Protein AF-A0A960B970-F1 (afdb_monomer)

Mean predicted aligned error: 7.71 Å

Nearest PDB structures (foldseek):
  4ylf-assembly1_B  TM=9.036E-01  e=1.428E-06  Thermotoga maritima MSB8
  7mfm-assembly1_I  TM=8.672E-01  e=6.710E-06  Bacillus subtilis
  8f6n-assembly2_D  TM=8.968E-01  e=1.038E-03  Sus scrofa

Radius of gyration: 20.78 Å; Cα contacts (8 Å, |Δi|>4): 300; chains: 1; bounding box: 68×38×50 Å

Secondary structure (DSSP, 8-state):
--HHHHHHHHHHHHHHHHH--SSSSSS-SHHHHHHHHH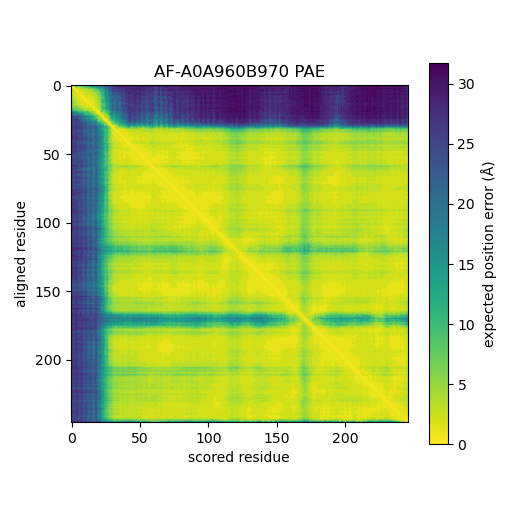HTTSSS--HHHHHHHHHHHTT-SHHHHHHHHHHHHS-HHHHHHHHHHHHHHHTTT-GGGTTTTTTTTTS---PPPB--HHHHSS--S-SB-TTGGGGGGT--HHHHHHHHHHHHTT----TT-HHHH-BPPTT-SSPBSS-TT---HHHHHHHHHTT-HHHHHHHHHHH-S-HHHHHHHS-GGGTTTTT-SSSS---HHHHHHHGGG-

Solvent-accessible surface area (backbone atoms only — not comparable to full-atom values): 13707 Å² total; per-residue (Å²): 134,54,75,66,59,54,54,54,51,50,55,54,49,53,58,56,55,70,73,67,71,81,87,73,64,86,60,68,46,76,67,25,56,49,49,55,53,51,51,68,68,46,99,60,60,52,62,71,58,48,52,51,55,50,52,45,55,59,63,81,43,73,67,19,35,52,49,33,36,54,57,56,72,42,57,68,72,53,43,47,40,51,44,37,32,41,23,77,64,38,21,91,84,38,64,75,29,54,67,39,44,52,61,49,51,38,57,33,75,78,73,59,35,62,63,54,73,90,67,56,75,83,57,89,70,74,53,66,42,33,53,69,36,44,43,81,77,71,46,51,74,57,56,39,50,50,51,54,32,56,53,29,63,46,62,81,72,60,90,78,38,29,31,25,64,15,47,78,47,94,96,50,94,62,48,51,50,6,33,96,66,52,46,62,52,67,57,38,34,50,27,38,23,43,58,36,52,69,61,26,35,57,52,46,49,74,53,36,90,52,38,59,54,49,25,71,67,54,67,39,71,69,16,26,38,50,41,36,89,37,82,40,47,64,65,58,39,48,50,42,31,42,47,86,75,108

Foldseek 3Di:
DDPVVVVVVVVVVVVVCVVDPPDPPPQDDVVNVVVVVVLLVDPAHDLVRLVVLVVQCLPPDPSVLVSLQVLLPDDVVSVLRSLVSCCVRVCVVVVLSPCQSPPPPQAHARWFDADDPVVPPVDDDDRGPFLCVVVVVVDDPSSSLVSLLNLLSRDPLDPVLCQQQADDDPPDPGHFAHDPLRQVQSVLSVCSSSPNLVVSLVSLCVSPVCLLVCLPPPPSCRHSQVRAPGPRGRSSSSSSNVSVVD

Structure (mmCIF, N/CA/C/O backbone):
data_AF-A0A960B970-F1
#
_entry.id   AF-A0A960B970-F1
#
loop_
_atom_site.group_PDB
_atom_site.id
_atom_site.type_symbol
_atom_site.label_atom_id
_atom_site.label_alt_id
_atom_site.label_comp_id
_atom_site.label_asym_id
_atom_site.label_entity_id
_atom_site.label_seq_id
_atom_site.pdbx_PDB_ins_code
_atom_site.Cartn_x
_atom_site.Cartn_y
_atom_site.Cartn_z
_atom_site.occupancy
_atom_site.B_iso_or_equiv
_atom_site.auth_seq_id
_atom_site.auth_comp_id
_atom_site.auth_asym_id
_atom_site.auth_atom_id
_atom_site.pdbx_PDB_model_num
ATOM 1 N N . MET A 1 1 ? -36.652 -11.397 -15.155 1.00 50.00 1 MET A N 1
ATOM 2 C CA . MET A 1 1 ? -37.370 -11.902 -13.968 1.00 50.00 1 MET A CA 1
ATOM 3 C C . MET A 1 1 ? -38.698 -11.193 -13.874 1.00 50.00 1 MET A C 1
ATOM 5 O O . MET A 1 1 ? -38.736 -9.975 -14.011 1.00 50.00 1 MET A O 1
ATOM 9 N N . THR A 1 2 ? -39.774 -11.946 -13.701 1.00 55.84 2 THR A N 1
ATOM 10 C CA . THR A 1 2 ? -41.107 -11.374 -13.480 1.00 55.84 2 THR A CA 1
ATOM 11 C C . THR A 1 2 ? -41.230 -10.881 -12.035 1.00 55.84 2 THR A C 1
ATOM 13 O O . THR A 1 2 ? -40.584 -11.414 -11.132 1.00 55.84 2 THR A O 1
ATOM 16 N N . THR A 1 3 ? -42.068 -9.871 -11.785 1.00 49.19 3 THR A N 1
ATOM 17 C CA . THR A 1 3 ? -42.321 -9.296 -10.445 1.00 49.19 3 THR A CA 1
ATOM 18 C C . THR A 1 3 ? -42.689 -10.363 -9.403 1.00 49.19 3 THR A C 1
ATOM 20 O O . THR A 1 3 ? -42.417 -10.217 -8.216 1.00 49.19 3 THR A O 1
ATOM 23 N 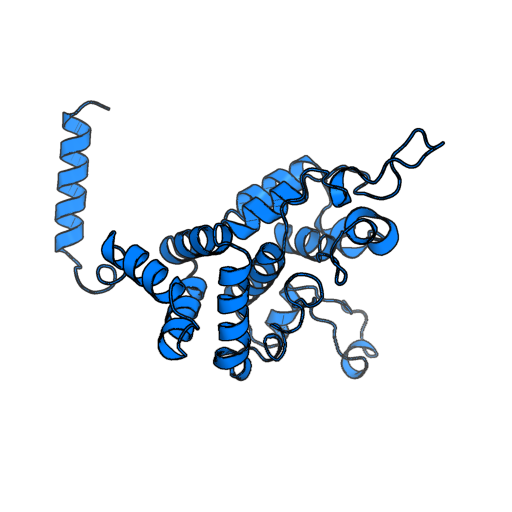N . GLN A 1 4 ? -43.253 -11.482 -9.854 1.00 55.91 4 GLN A N 1
ATOM 24 C CA . GLN A 1 4 ? -43.653 -12.602 -9.012 1.00 55.91 4 GLN A CA 1
ATOM 25 C C . GLN A 1 4 ? -42.475 -13.481 -8.559 1.00 55.91 4 GLN A C 1
ATOM 27 O O . GLN A 1 4 ? -42.467 -13.959 -7.428 1.00 55.91 4 GLN A O 1
ATOM 32 N N . GLU A 1 5 ? -41.443 -13.640 -9.391 1.00 48.22 5 GLU A N 1
ATOM 33 C CA . GLU A 1 5 ? -40.202 -14.341 -9.023 1.00 48.22 5 GLU A CA 1
ATOM 34 C C . GLU A 1 5 ? -39.381 -13.528 -8.012 1.00 48.22 5 GLU A C 1
ATOM 36 O O . GLU A 1 5 ? -38.828 -14.093 -7.070 1.00 48.22 5 GLU A O 1
ATOM 41 N N . PHE A 1 6 ? -39.376 -12.199 -8.154 1.00 43.28 6 PHE A N 1
ATOM 42 C CA . PHE A 1 6 ? -38.736 -11.276 -7.212 1.00 43.28 6 PHE A CA 1
ATOM 43 C C . PHE A 1 6 ? -39.408 -11.304 -5.829 1.00 43.28 6 PHE A C 1
ATOM 45 O O . PHE A 1 6 ? -38.734 -11.444 -4.809 1.00 43.28 6 PHE A O 1
ATOM 52 N N . ASN A 1 7 ? -40.743 -11.278 -5.790 1.00 53.94 7 ASN A N 1
ATOM 53 C CA . ASN A 1 7 ? -41.502 -11.339 -4.536 1.00 53.94 7 ASN A CA 1
ATOM 54 C C . ASN A 1 7 ? -41.328 -12.684 -3.806 1.00 53.94 7 ASN A C 1
ATOM 56 O O . ASN A 1 7 ? -41.259 -12.722 -2.577 1.00 53.94 7 ASN A O 1
ATOM 60 N N . ASN A 1 8 ? -41.188 -13.787 -4.548 1.00 56.47 8 ASN A N 1
ATOM 61 C CA . ASN A 1 8 ? -40.917 -15.102 -3.965 1.00 56.47 8 ASN A CA 1
ATOM 62 C C . ASN A 1 8 ? -39.496 -15.204 -3.382 1.00 56.47 8 ASN A C 1
ATOM 64 O O . ASN A 1 8 ? -39.306 -15.828 -2.335 1.00 56.47 8 ASN A O 1
ATOM 68 N N . GLN A 1 9 ? -38.503 -14.571 -4.017 1.00 43.91 9 GLN A N 1
ATOM 69 C CA . GLN A 1 9 ? -37.137 -14.500 -3.488 1.00 43.91 9 GLN A CA 1
ATOM 70 C C . GLN A 1 9 ? -37.045 -13.622 -2.232 1.00 43.91 9 GLN A C 1
ATOM 72 O O . GLN A 1 9 ? -36.381 -14.014 -1.272 1.00 43.91 9 GLN A O 1
ATOM 77 N N . LEU A 1 10 ? -37.772 -12.500 -2.192 1.00 47.25 10 LEU A N 1
ATOM 78 C CA . LEU A 1 10 ? -37.904 -11.643 -1.007 1.00 47.25 10 LEU A CA 1
ATOM 79 C C . LEU A 1 10 ? -38.511 -12.392 0.186 1.00 47.25 10 LEU A C 1
ATOM 81 O O . LEU A 1 10 ? -37.942 -12.366 1.275 1.00 47.25 10 LEU A O 1
ATOM 85 N N . GLY A 1 11 ? -39.590 -13.151 -0.028 1.00 54.62 11 GLY A N 1
ATOM 86 C CA . GLY A 1 11 ? -40.213 -13.945 1.037 1.00 54.62 11 GLY A CA 1
ATOM 87 C C . GLY A 1 11 ? -39.326 -15.081 1.572 1.00 54.62 11 GLY A C 1
ATOM 88 O O . GLY A 1 11 ? -39.411 -15.441 2.748 1.00 54.62 11 GLY A O 1
ATOM 89 N N . LEU A 1 12 ? -38.445 -15.647 0.739 1.00 49.22 12 LEU A N 1
ATOM 90 C CA . LEU A 1 12 ? -37.442 -16.637 1.162 1.00 49.22 12 LEU A CA 1
ATOM 91 C C . LEU A 1 12 ? -36.308 -16.002 1.981 1.00 49.22 12 LEU A C 1
ATOM 93 O O . LEU A 1 12 ? -35.845 -16.605 2.952 1.00 49.22 12 LEU A O 1
ATOM 97 N N . LEU A 1 13 ? -35.889 -14.789 1.615 1.00 43.78 13 LEU A N 1
ATOM 98 C CA . LEU A 1 13 ? -34.906 -13.989 2.348 1.00 43.78 13 LEU A CA 1
ATOM 99 C C . LEU A 1 13 ? -35.436 -13.561 3.721 1.00 43.78 13 LEU A C 1
ATOM 101 O O . LEU A 1 13 ? -34.741 -13.740 4.719 1.00 43.78 13 LEU A O 1
ATOM 105 N N . GLU A 1 14 ? -36.684 -13.095 3.801 1.00 46.84 14 GLU A N 1
ATOM 106 C CA . GLU A 1 14 ? -37.338 -12.736 5.067 1.00 46.84 14 GLU A CA 1
ATOM 107 C C . GLU A 1 14 ? -37.408 -13.919 6.038 1.00 46.84 14 GLU A C 1
ATOM 109 O O . GLU A 1 14 ? -37.058 -13.784 7.210 1.00 46.84 14 GLU A O 1
ATOM 114 N N . ARG A 1 15 ? -37.782 -15.111 5.557 1.00 55.16 15 ARG A N 1
ATOM 115 C CA . ARG A 1 15 ? -37.861 -16.315 6.404 1.00 55.16 15 ARG A CA 1
ATOM 116 C C . ARG A 1 15 ? -36.494 -16.776 6.914 1.00 55.16 15 ARG A C 1
ATOM 118 O O . ARG A 1 15 ? -36.414 -17.290 8.025 1.00 55.16 15 ARG A O 1
ATOM 125 N N . ARG A 1 16 ? -35.421 -16.569 6.141 1.00 47.91 16 ARG A N 1
ATOM 126 C CA . ARG A 1 16 ? -34.039 -16.853 6.575 1.00 47.91 16 ARG A CA 1
ATOM 127 C C . ARG A 1 16 ? -33.517 -15.806 7.565 1.00 47.91 16 ARG A C 1
ATOM 129 O O . ARG A 1 16 ? -32.829 -16.170 8.510 1.00 47.91 16 ARG A O 1
ATOM 136 N N . LEU A 1 17 ? -33.916 -14.542 7.413 1.00 41.56 17 LEU A N 1
ATOM 137 C CA . LEU A 1 17 ? -33.580 -13.436 8.323 1.00 41.56 17 LEU A CA 1
ATOM 138 C C . LEU A 1 17 ? -34.244 -13.540 9.707 1.00 41.56 17 LEU A C 1
ATOM 140 O O . LEU A 1 17 ? -33.767 -12.928 10.661 1.00 41.56 17 LEU A O 1
ATOM 144 N N 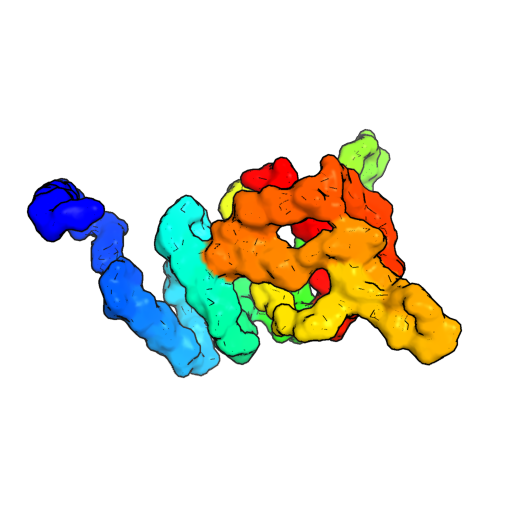. VAL A 1 18 ? -35.347 -14.283 9.823 1.00 51.47 18 VAL A N 1
ATOM 145 C CA . VAL A 1 18 ? -36.031 -14.552 11.102 1.00 51.47 18 VAL A CA 1
ATOM 146 C C . VAL A 1 18 ? -35.370 -15.706 11.875 1.00 51.47 18 VAL A C 1
ATOM 148 O O . VAL A 1 18 ? -35.495 -15.769 13.096 1.00 51.47 18 VAL A O 1
ATOM 151 N N . ALA A 1 19 ? -34.637 -16.594 11.195 1.00 50.38 19 ALA A N 1
ATOM 152 C CA . ALA A 1 19 ? -34.079 -17.807 11.793 1.00 50.38 19 ALA A CA 1
ATOM 153 C C . ALA A 1 19 ? -32.768 -17.591 12.579 1.00 50.38 19 ALA A C 1
ATOM 155 O O . ALA A 1 19 ? -32.510 -18.350 13.510 1.00 50.38 19 ALA A O 1
ATOM 156 N N . ASP A 1 20 ? -31.974 -16.559 12.270 1.00 49.47 20 ASP A N 1
ATOM 157 C CA . ASP A 1 20 ? -30.781 -16.199 13.058 1.00 49.47 20 ASP A CA 1
ATOM 158 C C . ASP A 1 20 ? -30.566 -14.669 13.145 1.00 49.47 20 ASP A C 1
ATOM 160 O O . ASP A 1 20 ? -29.889 -14.069 12.307 1.00 49.47 20 ASP A O 1
ATOM 164 N N . PRO A 1 21 ? -31.176 -13.994 14.139 1.00 44.50 21 PRO A N 1
ATOM 165 C CA . PRO A 1 21 ? -31.234 -12.530 14.178 1.00 44.50 21 PRO A CA 1
ATOM 166 C C . PRO A 1 21 ? -30.074 -11.812 14.891 1.00 44.50 21 PRO A C 1
ATOM 168 O O . PRO A 1 21 ? -30.161 -10.594 15.036 1.00 44.50 21 PRO A O 1
ATOM 171 N N . ARG A 1 22 ? -29.038 -12.496 15.409 1.00 44.16 22 ARG A N 1
ATOM 172 C CA . ARG A 1 22 ? -28.205 -11.917 16.496 1.00 44.16 22 ARG A CA 1
ATOM 173 C C . ARG A 1 22 ? -26.723 -11.645 16.218 1.00 44.16 22 ARG A C 1
ATOM 175 O O . ARG A 1 22 ? -26.112 -10.973 17.039 1.00 44.16 22 ARG A O 1
ATOM 182 N N . ALA A 1 23 ? -26.143 -12.071 15.097 1.00 44.12 23 ALA A N 1
ATOM 183 C CA . ALA A 1 23 ? -24.702 -11.867 14.862 1.00 44.12 23 ALA A CA 1
ATOM 184 C C . ALA A 1 23 ? -24.345 -10.819 13.788 1.00 44.12 23 ALA A C 1
ATOM 186 O O . ALA A 1 23 ? -23.188 -10.418 13.706 1.00 44.12 23 ALA A O 1
ATOM 187 N N . PHE A 1 24 ? -25.305 -10.352 12.977 1.00 44.66 24 PHE A N 1
ATOM 188 C CA . PHE A 1 24 ? -24.983 -9.618 11.738 1.00 44.66 24 PHE A CA 1
ATOM 189 C C . PHE A 1 24 ? -25.718 -8.283 11.520 1.00 44.66 24 PHE A C 1
ATOM 191 O O . PHE A 1 24 ? -25.451 -7.594 10.541 1.00 44.66 24 PHE A O 1
ATOM 198 N N . ARG A 1 25 ? -26.647 -7.886 12.402 1.00 41.88 25 ARG A N 1
ATOM 199 C CA . ARG A 1 25 ? -27.597 -6.789 12.113 1.00 41.88 25 ARG A CA 1
ATOM 200 C C . ARG A 1 25 ? -27.304 -5.424 12.740 1.00 41.88 25 ARG A C 1
ATOM 202 O O . ARG A 1 25 ? -27.954 -4.468 12.344 1.00 41.88 25 ARG A O 1
ATOM 209 N N . GLU A 1 26 ? -26.342 -5.289 13.650 1.00 43.69 26 GLU A N 1
ATOM 210 C CA . GLU A 1 26 ? -26.123 -4.004 14.350 1.00 43.69 26 GLU A CA 1
ATOM 211 C C . GLU A 1 26 ? -25.103 -3.066 13.673 1.00 43.69 26 GLU A C 1
ATOM 213 O O . GLU A 1 26 ? -25.010 -1.903 14.049 1.00 43.69 26 GLU A O 1
ATOM 218 N N . LEU A 1 27 ? -24.375 -3.524 12.646 1.00 42.97 27 LEU A N 1
ATOM 219 C CA . LEU A 1 27 ? -23.358 -2.726 11.933 1.00 42.97 27 LEU A CA 1
ATOM 220 C C . LEU A 1 27 ? -23.695 -2.421 10.461 1.00 42.97 27 LEU A C 1
ATOM 222 O O . LEU A 1 27 ? -22.970 -1.654 9.834 1.00 42.97 27 LEU A O 1
ATOM 226 N N . PHE A 1 28 ? -24.765 -2.998 9.899 1.00 52.34 28 PHE A N 1
ATOM 227 C CA . PHE A 1 28 ? -24.972 -3.033 8.438 1.00 52.34 28 PHE A CA 1
ATOM 228 C C . PHE A 1 28 ? -26.394 -2.686 7.962 1.00 52.34 28 PHE A C 1
ATOM 230 O O . PHE A 1 28 ? -26.802 -3.083 6.871 1.00 52.34 28 PHE A O 1
ATOM 237 N N . THR A 1 29 ? -27.152 -1.905 8.734 1.00 54.69 29 THR A N 1
ATOM 238 C CA . THR A 1 29 ? -28.196 -1.038 8.152 1.00 54.69 29 THR A CA 1
ATOM 239 C C . THR A 1 29 ? -27.537 0.211 7.543 1.00 54.69 29 THR A C 1
ATOM 241 O O . THR A 1 29 ? -26.346 0.445 7.762 1.00 54.69 29 THR A O 1
ATOM 244 N N . ALA A 1 30 ? -28.277 1.032 6.782 1.00 58.69 30 ALA A N 1
ATOM 245 C CA . ALA A 1 30 ? -27.802 2.366 6.379 1.00 58.69 30 ALA A CA 1
ATOM 246 C C . ALA A 1 30 ? -27.218 3.134 7.586 1.00 58.69 30 ALA A C 1
ATOM 248 O O . ALA A 1 30 ? -26.160 3.750 7.473 1.00 58.69 30 ALA A O 1
ATOM 249 N N . ASP A 1 31 ? -27.822 2.942 8.762 1.00 61.78 31 ASP A N 1
ATOM 250 C CA . ASP A 1 31 ? -27.388 3.497 10.047 1.00 61.78 31 ASP A CA 1
ATOM 251 C C . ASP A 1 31 ? -25.960 3.077 10.449 1.00 61.78 31 ASP A C 1
ATOM 253 O O . ASP A 1 31 ? -25.239 3.850 11.074 1.00 61.78 31 ASP A O 1
ATOM 257 N N . GLY A 1 32 ? -25.513 1.872 10.080 1.00 70.69 32 GLY A N 1
ATOM 258 C CA . GLY A 1 32 ? -24.182 1.362 10.416 1.00 70.69 32 GLY A CA 1
ATOM 259 C C . GLY A 1 32 ? -23.058 2.000 9.595 1.00 70.69 32 GLY A C 1
ATOM 260 O O . GLY A 1 32 ? -22.050 2.445 10.147 1.00 70.69 32 GLY A O 1
ATOM 261 N N . MET A 1 33 ? -23.253 2.144 8.281 1.00 77.50 33 MET A N 1
ATOM 262 C CA . MET A 1 33 ? -22.321 2.908 7.439 1.00 77.50 33 MET A CA 1
ATOM 263 C C . MET A 1 33 ? -22.384 4.409 7.737 1.00 77.50 33 MET A C 1
ATOM 265 O O . MET A 1 33 ? -21.356 5.086 7.684 1.00 77.50 33 MET A O 1
ATOM 269 N N . GLU A 1 34 ? -23.554 4.935 8.110 1.00 76.50 34 GLU A N 1
ATOM 270 C CA . GLU A 1 34 ? -23.681 6.301 8.622 1.00 76.50 34 GLU A CA 1
ATOM 271 C C . GLU A 1 34 ? -22.928 6.500 9.942 1.00 76.50 34 GLU A C 1
ATOM 273 O O . GLU A 1 34 ? -22.299 7.546 10.120 1.00 76.50 34 GLU A O 1
ATOM 278 N N . ALA A 1 35 ? -22.923 5.507 10.837 1.00 80.56 35 ALA A N 1
ATOM 279 C CA . ALA A 1 35 ? -22.141 5.539 12.070 1.00 80.56 35 ALA A CA 1
ATOM 280 C C . ALA A 1 35 ? -20.633 5.553 11.781 1.00 80.56 35 ALA A C 1
ATOM 282 O O . ALA A 1 35 ? -19.913 6.395 12.319 1.00 80.56 35 ALA A O 1
ATOM 283 N N . VAL A 1 36 ? -20.151 4.710 10.859 1.00 86.94 36 VAL A N 1
ATOM 284 C CA . VAL A 1 36 ? -18.752 4.757 10.394 1.00 86.94 36 VAL A CA 1
ATOM 285 C C . VAL A 1 36 ? -18.432 6.135 9.807 1.00 86.94 36 VAL A C 1
ATOM 287 O O . VAL A 1 36 ? -17.452 6.769 10.197 1.00 86.94 36 VAL A O 1
ATOM 290 N N . ALA A 1 37 ? -19.278 6.660 8.919 1.00 86.38 37 ALA A N 1
ATOM 291 C CA . ALA A 1 37 ? -19.088 7.990 8.346 1.00 86.38 37 ALA A CA 1
ATOM 292 C C . ALA A 1 37 ? -19.108 9.101 9.413 1.00 86.38 37 ALA A C 1
ATOM 294 O O . ALA A 1 37 ? -18.371 10.083 9.296 1.00 86.38 37 ALA A O 1
ATOM 295 N N . TRP A 1 38 ? -19.918 8.954 10.465 1.00 85.31 38 TRP A N 1
ATOM 296 C CA . TRP A 1 38 ? -19.964 9.871 11.600 1.00 85.31 38 TRP A CA 1
ATOM 297 C C . TRP A 1 38 ? -18.650 9.893 12.380 1.00 85.31 38 TRP A C 1
ATOM 299 O O . TRP A 1 38 ? -18.160 10.983 12.683 1.00 85.31 38 TRP A O 1
ATOM 309 N N . GLU A 1 39 ? -18.044 8.735 12.636 1.00 91.56 39 GLU A N 1
ATOM 310 C CA . GLU A 1 39 ? -16.729 8.640 13.286 1.00 91.56 39 GLU A CA 1
ATOM 311 C C . GLU A 1 39 ? -15.670 9.355 12.446 1.00 91.56 39 GLU A C 1
ATOM 313 O O . GLU A 1 39 ? -14.875 10.151 12.944 1.00 91.56 39 GLU A O 1
ATOM 318 N N . PHE A 1 40 ? -15.745 9.206 11.122 1.00 91.62 40 PHE A N 1
ATOM 319 C CA . PHE A 1 40 ? -14.857 9.921 10.214 1.00 91.62 40 PHE A CA 1
ATOM 320 C C . PHE A 1 40 ? -15.110 11.436 10.135 1.00 91.62 40 PHE A C 1
ATOM 322 O O . PHE A 1 40 ? -14.281 12.154 9.572 1.00 91.62 40 PHE A O 1
ATOM 329 N N . ARG A 1 41 ? -16.191 11.977 10.713 1.00 90.31 41 ARG A N 1
ATOM 330 C CA . ARG A 1 41 ? -16.383 13.433 10.871 1.00 90.31 41 ARG A CA 1
ATOM 331 C C . ARG A 1 41 ? -15.681 13.998 12.105 1.00 90.31 41 ARG A C 1
ATOM 333 O O . ARG A 1 41 ? -15.462 15.208 12.140 1.00 90.31 41 ARG A O 1
ATOM 340 N N . GLN A 1 42 ? -15.276 13.152 13.050 1.00 91.56 42 GLN A N 1
ATOM 341 C CA . GLN A 1 42 ? -14.574 13.578 14.258 1.00 91.56 42 GLN A CA 1
ATOM 342 C C . GLN A 1 42 ? -13.162 14.119 13.949 1.00 91.56 42 GLN A C 1
ATOM 344 O O . GLN A 1 42 ? -12.636 13.902 12.847 1.00 91.56 42 GLN A O 1
ATOM 349 N N . PRO A 1 43 ? -12.530 14.839 14.900 1.00 93.75 43 PRO A N 1
ATOM 350 C CA . PRO A 1 43 ? -11.146 15.299 14.753 1.00 93.75 43 PRO A CA 1
ATOM 351 C C . PRO A 1 43 ? -10.120 14.156 14.711 1.00 93.75 43 PRO A C 1
ATOM 353 O O . PRO A 1 43 ? -9.068 14.302 14.088 1.00 93.75 43 PRO A O 1
ATOM 356 N N . ALA A 1 44 ? -10.422 13.041 15.382 1.00 96.06 44 ALA A N 1
ATOM 357 C CA . ALA A 1 44 ? -9.609 11.831 15.445 1.00 96.06 44 ALA A CA 1
ATOM 358 C C . ALA A 1 44 ? -10.506 10.607 15.691 1.00 96.06 44 ALA A C 1
ATOM 360 O O . ALA A 1 44 ? -11.603 10.746 16.233 1.00 96.06 44 ALA A O 1
ATOM 361 N N . LEU A 1 45 ? -10.030 9.417 15.317 1.00 95.06 45 LEU A N 1
ATOM 362 C CA . LEU A 1 45 ? -10.717 8.157 15.606 1.00 95.06 45 LEU A CA 1
ATOM 363 C C . LEU A 1 45 ? -10.304 7.646 16.987 1.00 95.06 45 LEU A C 1
ATOM 365 O O . LEU A 1 45 ? -9.120 7.581 17.295 1.00 95.06 45 LEU A O 1
ATOM 369 N N . GLY A 1 46 ? -11.271 7.251 17.812 1.00 95.25 46 GLY A N 1
ATOM 370 C CA . GLY A 1 46 ? -10.977 6.694 19.132 1.00 95.25 46 GLY A CA 1
ATOM 371 C C . GLY A 1 46 ? -10.407 5.270 19.074 1.00 95.25 46 GLY A C 1
ATOM 372 O O . GLY A 1 46 ? -10.693 4.499 18.154 1.00 95.25 46 GLY A O 1
ATOM 373 N N . ALA A 1 47 ? -9.673 4.869 20.116 1.00 97.12 47 ALA A N 1
ATOM 374 C CA . ALA A 1 47 ? -9.059 3.539 20.210 1.00 97.12 47 ALA A CA 1
ATOM 375 C C . ALA A 1 47 ? -10.060 2.378 20.090 1.00 97.12 47 ALA A C 1
ATOM 377 O O . ALA A 1 47 ? -9.776 1.382 19.424 1.00 97.12 47 ALA A O 1
ATOM 378 N N . LYS A 1 48 ? -11.243 2.495 20.715 1.00 95.06 48 LYS A N 1
ATOM 379 C CA . LYS A 1 48 ? -12.289 1.460 20.644 1.00 95.06 48 LYS A CA 1
ATOM 380 C C . LYS A 1 48 ? -12.782 1.273 19.209 1.00 95.06 48 LYS A C 1
ATOM 382 O O . LYS A 1 48 ? -12.759 0.152 18.711 1.00 95.06 48 LYS A O 1
ATOM 387 N N . PHE A 1 49 ? -13.172 2.368 18.556 1.00 95.56 49 PHE A N 1
ATOM 388 C CA . PHE A 1 49 ? -13.650 2.341 17.176 1.00 95.56 49 PHE A CA 1
ATOM 389 C C . PHE A 1 49 ? -12.573 1.817 16.225 1.00 95.56 49 PHE A C 1
ATOM 391 O O . PHE A 1 49 ? -12.845 0.942 15.417 1.00 95.56 49 PHE A O 1
ATOM 398 N N . THR A 1 50 ? -11.330 2.276 16.379 1.00 97.88 50 THR A N 1
ATOM 399 C CA . THR A 1 50 ? -10.207 1.850 15.532 1.00 97.88 50 THR A CA 1
ATOM 400 C C . THR A 1 50 ? -9.991 0.339 15.578 1.00 97.88 50 THR A C 1
ATOM 402 O O . THR A 1 50 ? -9.845 -0.295 14.535 1.00 97.88 50 THR A O 1
ATOM 405 N N . ARG A 1 51 ? -10.027 -0.262 16.775 1.00 97.75 51 ARG A N 1
ATOM 406 C CA . ARG A 1 51 ? -9.904 -1.720 16.926 1.00 97.75 51 ARG A CA 1
ATOM 407 C C . ARG A 1 51 ? -11.079 -2.464 16.304 1.00 97.75 51 ARG A C 1
ATOM 409 O O . ARG A 1 51 ? -10.851 -3.464 15.639 1.00 97.75 51 ARG A O 1
ATOM 416 N N . GLN A 1 52 ? -12.304 -1.971 16.487 1.00 95.62 52 GLN A N 1
ATOM 417 C CA . GLN A 1 52 ? -13.498 -2.576 15.889 1.00 95.62 52 GLN A CA 1
ATOM 418 C C . GLN A 1 52 ? -13.463 -2.495 14.360 1.00 95.62 52 GLN A C 1
ATOM 420 O O . GLN A 1 52 ? -13.703 -3.492 13.689 1.00 95.62 52 GLN A O 1
ATOM 425 N N . LEU A 1 53 ? -13.104 -1.335 13.806 1.00 95.19 53 LEU A N 1
ATOM 426 C CA . LEU A 1 53 ? -12.952 -1.134 12.368 1.00 95.19 53 LEU A CA 1
ATOM 427 C C . LEU A 1 53 ? -11.909 -2.099 11.787 1.00 95.19 53 LEU A C 1
ATOM 429 O O . LEU A 1 53 ? -12.168 -2.755 10.781 1.00 95.19 53 LEU A O 1
ATOM 433 N N . TRP A 1 54 ? -10.755 -2.228 12.447 1.00 98.00 54 TRP A N 1
ATOM 434 C CA . TRP A 1 54 ? -9.699 -3.151 12.029 1.00 98.00 54 TRP A CA 1
ATOM 435 C C . TRP A 1 54 ? -10.099 -4.625 12.154 1.00 98.00 54 TRP A C 1
ATOM 437 O O . TRP A 1 54 ? -9.756 -5.441 11.299 1.00 98.00 54 TRP A O 1
ATOM 447 N N . GLU A 1 55 ? -10.851 -4.976 13.198 1.00 96.50 55 GLU A N 1
ATOM 448 C CA . GLU A 1 55 ? -11.394 -6.321 13.373 1.00 96.50 55 GLU A CA 1
ATOM 449 C C . GLU A 1 55 ? -12.337 -6.685 12.225 1.00 96.50 55 GLU A C 1
ATOM 451 O O . GLU A 1 55 ? -12.213 -7.779 11.684 1.00 96.50 55 GLU A O 1
ATOM 456 N N . VAL A 1 56 ? -13.221 -5.773 11.801 1.00 95.12 56 VAL A N 1
ATOM 457 C CA . VAL A 1 56 ? -14.089 -6.017 10.638 1.00 95.12 56 VAL A CA 1
ATOM 458 C C . VAL A 1 56 ? -13.262 -6.165 9.360 1.00 95.12 56 VAL A C 1
ATOM 460 O O . VAL A 1 56 ? -13.474 -7.121 8.623 1.00 95.12 56 VAL A O 1
ATOM 463 N N . LEU A 1 57 ? -12.268 -5.299 9.126 1.00 96.75 57 LEU A N 1
ATOM 464 C CA . LEU A 1 57 ? -11.359 -5.423 7.973 1.00 96.75 57 LEU A CA 1
ATOM 465 C C . LEU A 1 57 ? -10.609 -6.769 7.942 1.00 96.75 57 LEU A C 1
ATOM 467 O O . LEU A 1 57 ? -10.232 -7.260 6.877 1.00 96.75 57 LEU A O 1
ATOM 471 N N . SER A 1 58 ? -10.403 -7.388 9.103 1.00 96.75 58 SER A N 1
ATOM 472 C CA . SER A 1 58 ? -9.697 -8.662 9.254 1.00 96.75 58 SER A CA 1
ATOM 473 C C . SER A 1 58 ? -10.582 -9.902 9.039 1.00 96.75 58 SER A C 1
ATOM 475 O O . SER A 1 58 ? -10.068 -11.013 9.125 1.00 96.75 58 SER A O 1
ATOM 477 N N . ARG A 1 59 ? -11.890 -9.755 8.771 1.00 93.50 59 ARG A N 1
ATOM 478 C CA . ARG A 1 59 ? -12.831 -10.890 8.630 1.00 93.50 59 ARG A CA 1
ATOM 479 C C . ARG A 1 59 ? -12.939 -11.483 7.222 1.00 93.50 59 ARG A C 1
ATOM 481 O O . ARG A 1 59 ? -13.526 -12.548 7.091 1.00 93.50 59 ARG A O 1
ATOM 488 N N . ASP A 1 60 ? -12.374 -10.824 6.208 1.00 91.38 60 ASP A N 1
ATOM 489 C CA . ASP A 1 60 ? -12.443 -11.238 4.790 1.00 91.38 60 ASP A CA 1
ATOM 490 C C . ASP A 1 60 ? -13.861 -11.607 4.309 1.00 91.38 60 ASP A C 1
ATOM 492 O O . ASP A 1 60 ? -14.107 -12.619 3.654 1.00 91.38 60 ASP A O 1
ATOM 496 N N . ASP A 1 61 ? -14.829 -10.773 4.670 1.00 91.19 61 ASP A N 1
ATOM 497 C CA . ASP A 1 61 ? -16.227 -10.915 4.287 1.00 91.19 61 ASP A CA 1
ATOM 498 C C . ASP A 1 61 ? -16.712 -9.688 3.495 1.00 91.19 61 ASP A C 1
ATOM 500 O O . ASP A 1 61 ? -15.973 -8.734 3.221 1.00 91.19 61 ASP A O 1
ATOM 504 N N . ASP A 1 62 ? -17.983 -9.703 3.097 1.00 88.94 62 ASP A N 1
ATOM 505 C CA . ASP A 1 62 ? -18.584 -8.602 2.338 1.00 88.94 62 ASP A CA 1
ATOM 506 C C . ASP A 1 62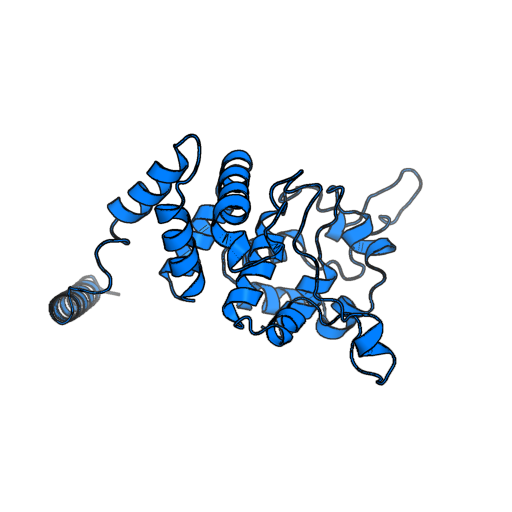 ? -18.543 -7.271 3.107 1.00 88.94 62 ASP A C 1
ATOM 508 O O . ASP A 1 62 ? -18.384 -6.205 2.508 1.00 88.94 62 ASP A O 1
ATOM 512 N N . ALA A 1 63 ? -1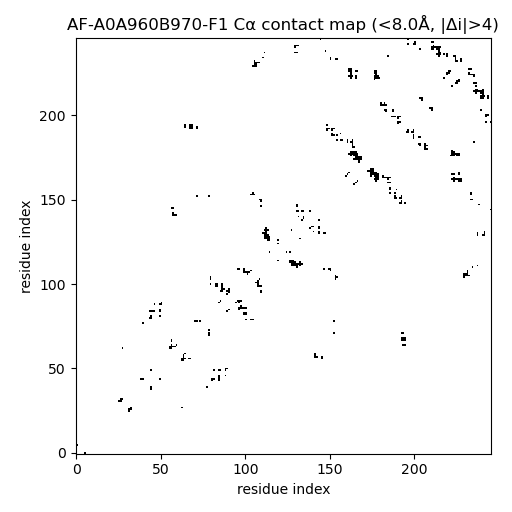8.624 -7.329 4.438 1.00 87.88 63 ALA A N 1
ATOM 513 C CA . ALA A 1 63 ? -18.504 -6.173 5.314 1.00 87.88 63 ALA A CA 1
ATOM 514 C C . ALA A 1 63 ? -17.106 -5.546 5.243 1.00 87.88 63 ALA A C 1
ATOM 516 O O . ALA A 1 63 ? -16.974 -4.330 5.074 1.00 87.88 63 ALA A O 1
ATOM 517 N N . SER A 1 64 ? -16.064 -6.373 5.313 1.00 93.50 64 SER A N 1
ATOM 518 C CA . SER A 1 64 ? -14.685 -5.941 5.110 1.00 93.50 64 SER A CA 1
ATOM 519 C C . SER A 1 64 ? -14.504 -5.257 3.750 1.00 93.50 64 SER A C 1
ATOM 521 O O . SER A 1 64 ? -13.990 -4.140 3.679 1.00 93.50 64 SER A O 1
ATOM 523 N N . ARG A 1 65 ? -14.996 -5.870 2.665 1.00 92.62 65 ARG A N 1
ATOM 524 C CA . ARG A 1 65 ? -14.881 -5.314 1.302 1.00 92.62 65 ARG A CA 1
ATOM 525 C C . ARG A 1 65 ? -15.617 -3.982 1.155 1.00 92.62 65 ARG A C 1
ATOM 527 O O . ARG A 1 65 ? -15.102 -3.057 0.526 1.00 92.62 65 ARG A O 1
ATOM 534 N N . LEU A 1 66 ? -16.797 -3.847 1.763 1.00 89.00 66 LEU A N 1
ATOM 535 C CA . LEU A 1 66 ? -17.539 -2.585 1.798 1.00 89.00 66 LEU A CA 1
ATOM 536 C C . LEU A 1 66 ? -16.738 -1.485 2.510 1.00 89.00 66 LEU A C 1
ATOM 538 O O . LEU A 1 66 ? -16.640 -0.366 2.000 1.00 89.00 66 LEU A O 1
ATOM 542 N N . LEU A 1 67 ? -16.130 -1.803 3.656 1.00 93.00 67 LEU A N 1
ATOM 543 C CA . LEU A 1 67 ? -15.281 -0.864 4.390 1.00 93.00 67 LEU A CA 1
ATOM 544 C C . LEU A 1 67 ? -14.026 -0.485 3.607 1.00 93.00 67 LEU A C 1
ATOM 546 O O . LEU A 1 67 ? -13.664 0.690 3.596 1.00 93.00 67 LEU A O 1
ATOM 550 N N . MET A 1 68 ? -13.392 -1.430 2.912 1.00 96.69 68 MET A N 1
ATOM 551 C CA . MET A 1 68 ? -12.247 -1.138 2.046 1.00 96.69 68 MET A CA 1
ATOM 552 C C . MET A 1 68 ? -12.620 -0.110 0.973 1.00 96.69 68 MET A C 1
ATOM 554 O O . MET A 1 68 ? -11.934 0.900 0.825 1.00 96.69 68 MET A O 1
ATOM 558 N N . ARG A 1 69 ? -13.766 -0.293 0.301 1.00 95.50 69 ARG A N 1
ATOM 559 C CA . ARG A 1 69 ? -14.293 0.665 -0.688 1.00 95.50 69 ARG A CA 1
ATOM 560 C C . ARG A 1 69 ? -14.617 2.021 -0.071 1.00 95.50 69 ARG A C 1
ATOM 562 O O . ARG A 1 69 ? -14.284 3.049 -0.654 1.00 95.50 69 ARG A O 1
ATOM 569 N N . PHE A 1 70 ? -15.241 2.038 1.105 1.00 94.50 70 PHE A N 1
ATOM 570 C CA . PHE A 1 70 ? -15.517 3.278 1.828 1.00 94.50 70 PHE A CA 1
ATOM 571 C C . PHE A 1 70 ? -14.220 4.041 2.136 1.00 94.50 70 PHE A C 1
ATOM 573 O O . PHE A 1 70 ? -14.103 5.217 1.798 1.00 94.50 70 PHE A O 1
ATOM 580 N N . LEU A 1 71 ? -13.222 3.363 2.711 1.00 96.06 71 LEU A N 1
ATOM 581 C CA . LEU A 1 71 ? -11.930 3.949 3.075 1.00 96.06 71 LEU A CA 1
ATOM 582 C C . LEU A 1 71 ? -11.128 4.388 1.841 1.00 96.06 71 LEU A C 1
ATOM 584 O O . LEU A 1 71 ? -10.472 5.430 1.881 1.00 96.06 71 LEU A O 1
ATOM 588 N N . TRP A 1 72 ? -11.229 3.658 0.727 1.00 96.75 72 TRP A N 1
ATOM 589 C CA . TRP A 1 72 ? -10.644 4.041 -0.560 1.00 96.75 72 TRP A CA 1
ATOM 590 C C . TRP A 1 72 ? -11.186 5.377 -1.079 1.00 96.75 72 TRP A C 1
ATOM 592 O O . TRP A 1 72 ? -10.407 6.207 -1.551 1.00 96.75 72 TRP A O 1
ATOM 602 N N . GLN A 1 73 ? -12.492 5.613 -0.942 1.00 93.75 73 GLN A N 1
ATOM 603 C CA . GLN A 1 73 ? -13.166 6.824 -1.426 1.00 93.75 73 GLN A CA 1
ATOM 604 C C . GLN A 1 73 ? -12.999 8.037 -0.497 1.00 93.75 73 GLN A C 1
ATOM 606 O O . GLN A 1 73 ? -13.391 9.153 -0.842 1.00 93.75 73 GLN A O 1
ATOM 611 N N . LEU A 1 74 ? -12.413 7.855 0.689 1.00 93.31 74 LEU A N 1
ATOM 612 C CA . LEU A 1 74 ? -12.194 8.964 1.608 1.00 93.31 74 LEU A CA 1
ATOM 613 C C . LEU A 1 74 ? -11.198 9.994 1.046 1.00 93.31 74 LEU A C 1
ATOM 615 O O . LEU A 1 74 ? -10.161 9.629 0.484 1.00 93.31 74 LEU A O 1
ATOM 619 N N . PRO A 1 75 ? -11.418 11.297 1.306 1.00 94.12 75 PRO A N 1
ATOM 620 C CA . PRO A 1 75 ? -10.402 12.312 1.066 1.00 94.12 75 PRO A CA 1
ATOM 621 C C . PRO A 1 75 ? -9.100 11.988 1.813 1.00 94.12 75 PRO A C 1
ATOM 623 O O . PRO A 1 75 ? -9.128 11.471 2.933 1.00 94.12 75 PRO A O 1
ATOM 626 N N . VAL A 1 76 ? -7.948 12.377 1.255 1.00 95.00 76 VAL A N 1
ATOM 627 C CA . VAL A 1 76 ? -6.621 12.060 1.827 1.00 95.00 76 VAL A CA 1
ATOM 628 C C . VAL A 1 76 ? -6.466 12.480 3.295 1.00 95.00 76 VAL A C 1
ATOM 630 O O . VAL A 1 76 ? -5.818 11.783 4.069 1.00 95.00 76 VAL A O 1
ATOM 633 N N . GLY A 1 77 ? -7.097 13.581 3.721 1.00 96.12 77 GLY A N 1
ATOM 634 C CA . GLY A 1 77 ? -7.082 14.014 5.123 1.00 96.12 77 GLY A CA 1
ATOM 635 C C . GLY A 1 77 ? -7.766 13.020 6.069 1.00 96.12 77 GLY A C 1
ATOM 636 O O . GLY A 1 77 ? -7.298 12.804 7.183 1.00 96.12 77 GLY A O 1
ATOM 637 N N . LYS A 1 78 ? -8.835 12.364 5.609 1.00 96.56 78 LYS A N 1
ATOM 638 C CA . LYS A 1 78 ? -9.557 11.334 6.363 1.00 96.56 78 LYS A CA 1
ATOM 639 C C . LYS A 1 78 ? -8.840 9.984 6.307 1.00 96.56 78 LYS A C 1
ATOM 641 O O . LYS A 1 78 ? -8.764 9.317 7.333 1.00 96.56 78 LYS A O 1
ATOM 646 N N . LYS A 1 79 ? -8.198 9.645 5.182 1.00 98.25 79 LYS A N 1
ATOM 647 C CA . LYS A 1 79 ? -7.257 8.511 5.118 1.00 98.25 79 LYS A CA 1
ATOM 648 C C . LYS A 1 79 ? -6.095 8.689 6.104 1.00 98.25 79 LYS A C 1
ATOM 650 O O . LYS A 1 79 ? -5.822 7.792 6.886 1.00 98.25 79 LYS A O 1
ATOM 655 N N . ARG A 1 80 ? -5.478 9.876 6.167 1.00 98.56 80 ARG A N 1
ATOM 656 C CA . ARG A 1 80 ? -4.428 10.198 7.157 1.00 98.56 80 ARG A CA 1
ATOM 657 C C . ARG A 1 80 ? -4.894 10.019 8.598 1.00 98.56 80 ARG A C 1
ATOM 659 O O . ARG A 1 80 ? -4.134 9.523 9.418 1.00 98.56 80 ARG A O 1
ATOM 666 N N . MET A 1 81 ? -6.127 10.420 8.904 1.00 98.44 81 MET A N 1
ATOM 667 C CA . MET A 1 81 ? -6.714 10.208 10.227 1.00 98.44 81 MET A CA 1
ATOM 668 C C . MET A 1 81 ? -6.852 8.714 10.554 1.00 98.44 81 MET A C 1
ATOM 670 O O . MET A 1 81 ? -6.537 8.318 11.670 1.00 98.44 81 MET A O 1
ATOM 674 N N . PHE A 1 82 ? -7.258 7.888 9.585 1.00 98.69 82 PHE A N 1
ATOM 675 C CA . PHE A 1 82 ? -7.274 6.433 9.739 1.00 98.69 82 PHE A CA 1
ATOM 676 C C . PHE A 1 82 ? -5.871 5.870 9.992 1.00 98.69 82 PHE A C 1
ATOM 678 O O . PHE A 1 82 ? -5.678 5.176 10.982 1.00 98.69 82 PHE A O 1
ATOM 685 N N . ILE A 1 83 ? -4.877 6.235 9.175 1.00 98.75 83 ILE A N 1
ATOM 686 C CA . ILE A 1 83 ? -3.491 5.766 9.344 1.00 98.75 83 ILE A CA 1
ATOM 687 C C . ILE A 1 83 ? -2.905 6.188 10.696 1.00 98.75 83 ILE A C 1
ATOM 689 O O . ILE A 1 83 ? -2.269 5.375 11.359 1.00 98.75 83 ILE A O 1
ATOM 693 N N . ARG A 1 84 ? -3.171 7.420 11.150 1.00 98.81 84 ARG A N 1
ATOM 694 C CA . ARG A 1 84 ? -2.790 7.874 12.496 1.00 98.81 84 ARG A CA 1
ATOM 695 C C . ARG A 1 84 ? -3.419 7.015 13.588 1.00 98.81 84 ARG A C 1
ATOM 697 O O . ARG A 1 84 ? -2.749 6.668 14.548 1.00 98.81 84 ARG A O 1
ATOM 704 N N . ALA A 1 85 ? -4.683 6.639 13.434 1.00 98.75 85 ALA A N 1
ATOM 705 C CA . ALA A 1 85 ? -5.344 5.782 14.405 1.00 98.75 85 ALA A CA 1
ATOM 706 C C . ALA A 1 85 ? -4.721 4.373 14.454 1.00 98.75 85 ALA A C 1
ATOM 708 O O . ALA A 1 85 ? -4.579 3.810 15.539 1.00 98.75 85 ALA A O 1
ATOM 709 N N . LEU A 1 86 ? -4.310 3.808 13.310 1.00 98.75 86 LEU A N 1
ATOM 710 C CA . LEU A 1 86 ? -3.582 2.530 13.274 1.00 98.75 86 LEU A CA 1
ATOM 711 C C . LEU A 1 86 ? -2.238 2.633 14.010 1.00 98.75 86 LEU A C 1
ATOM 713 O O . LEU A 1 86 ? -1.944 1.802 14.869 1.00 98.75 86 LEU A O 1
ATOM 717 N N . ASP A 1 87 ? -1.469 3.679 13.712 1.00 98.56 87 ASP A N 1
ATOM 718 C CA . ASP A 1 87 ? -0.191 3.997 14.357 1.00 98.56 87 ASP A CA 1
ATOM 719 C C . ASP A 1 87 ? -0.353 4.131 15.886 1.00 98.56 87 ASP A C 1
ATOM 721 O O . ASP A 1 87 ? 0.297 3.433 16.666 1.00 98.56 87 ASP A O 1
ATOM 725 N N . GLU A 1 88 ? -1.328 4.917 16.344 1.00 98.50 88 GLU A N 1
ATOM 726 C CA . GLU A 1 88 ? -1.548 5.169 17.772 1.00 98.50 88 GLU A CA 1
ATOM 727 C C . GLU A 1 88 ? -2.137 3.973 18.538 1.00 98.50 88 GLU A C 1
ATOM 729 O O . GLU A 1 88 ? -1.896 3.822 19.740 1.00 98.50 88 GLU A O 1
ATOM 734 N N . HIS A 1 89 ? -2.974 3.147 17.903 1.00 98.56 89 HIS A N 1
ATOM 735 C CA . HIS A 1 89 ? -3.827 2.197 18.633 1.00 98.56 89 HIS A CA 1
ATOM 736 C C . HIS A 1 89 ? -3.585 0.727 18.317 1.00 98.56 89 HIS A C 1
ATOM 738 O O . HIS A 1 89 ? -4.078 -0.128 19.064 1.00 98.56 89 HIS A O 1
ATOM 744 N N . LEU A 1 90 ? -2.843 0.423 17.251 1.00 98.56 90 LEU A N 1
ATOM 745 C CA . LEU A 1 90 ? -2.598 -0.944 16.794 1.00 98.56 90 LEU A CA 1
ATOM 746 C C . LEU A 1 90 ? -1.112 -1.314 16.701 1.00 98.56 90 LEU A C 1
ATOM 748 O O . LEU A 1 90 ? -0.820 -2.503 16.571 1.00 98.56 90 LEU A O 1
ATOM 752 N N . SER A 1 91 ? -0.185 -0.370 16.892 1.00 98.25 91 SER A N 1
ATOM 753 C CA . SER A 1 91 ? 1.266 -0.635 16.893 1.00 98.25 91 SER A CA 1
ATOM 754 C C . SER A 1 91 ? 1.723 -1.702 17.893 1.00 98.25 91 SER A C 1
ATOM 756 O O . SER A 1 91 ? 2.725 -2.374 17.671 1.00 98.25 91 SER A O 1
ATOM 758 N N . GLY A 1 92 ? 0.968 -1.921 18.975 1.00 97.38 92 GLY A N 1
ATOM 759 C CA . GLY A 1 92 ? 1.248 -3.008 19.917 1.00 97.38 92 GLY A CA 1
ATOM 760 C C . GLY A 1 92 ? 1.080 -4.411 19.314 1.00 97.38 92 GLY A C 1
ATOM 761 O O . GLY A 1 92 ? 1.824 -5.315 19.680 1.00 97.38 92 GLY A O 1
ATOM 762 N N . ARG A 1 93 ? 0.124 -4.599 18.391 1.00 96.38 93 ARG A N 1
ATOM 763 C CA . ARG A 1 93 ? -0.071 -5.861 17.648 1.00 96.38 93 ARG A CA 1
ATOM 764 C C . ARG A 1 93 ? 0.709 -5.874 16.334 1.00 96.38 93 ARG A C 1
ATOM 766 O O . ARG A 1 93 ? 1.151 -6.934 15.912 1.00 96.38 93 ARG A O 1
ATOM 773 N N . TYR A 1 94 ? 0.857 -4.712 15.708 1.00 97.94 94 TYR A N 1
ATOM 774 C CA . TYR A 1 94 ? 1.474 -4.530 14.400 1.00 97.94 94 TYR A CA 1
ATOM 775 C C . TYR A 1 94 ? 2.626 -3.526 14.518 1.00 97.94 94 TYR A C 1
ATOM 777 O O . TYR A 1 94 ? 2.436 -2.348 14.221 1.00 97.94 94 TYR A O 1
ATOM 785 N N . PRO A 1 95 ? 3.832 -3.945 14.945 1.00 97.62 95 PRO A N 1
ATOM 786 C CA . PRO A 1 95 ? 4.944 -3.023 15.178 1.00 97.62 95 PRO A CA 1
ATOM 787 C C . PRO A 1 95 ? 5.339 -2.193 13.951 1.00 97.62 95 PRO A C 1
ATOM 789 O O . PRO A 1 95 ? 5.869 -1.100 14.105 1.00 97.62 95 PRO A O 1
ATOM 792 N N . MET A 1 96 ? 5.048 -2.674 12.738 1.00 96.62 96 MET A N 1
ATOM 793 C CA . MET A 1 96 ? 5.267 -1.930 11.492 1.00 96.62 96 MET A CA 1
ATOM 794 C C . MET A 1 96 ? 4.345 -0.711 11.319 1.00 96.62 96 MET A C 1
ATOM 796 O O . MET A 1 96 ? 4.582 0.094 10.426 1.00 96.62 96 MET A O 1
ATOM 800 N N . PHE A 1 97 ? 3.291 -0.565 12.131 1.00 98.44 97 PHE A N 1
ATOM 801 C CA . PHE A 1 97 ? 2.447 0.634 12.124 1.00 98.44 97 PHE A CA 1
ATOM 802 C C . PHE A 1 97 ? 3.055 1.784 12.931 1.00 98.44 97 PHE A C 1
ATOM 804 O O . PHE A 1 97 ? 2.638 2.923 12.735 1.00 98.44 97 PHE A O 1
ATOM 811 N N . ALA A 1 98 ? 4.039 1.515 13.795 1.00 98.25 98 ALA A N 1
ATOM 812 C CA . ALA A 1 98 ? 4.650 2.539 14.632 1.00 98.25 98 ALA A CA 1
ATOM 813 C C . ALA A 1 98 ? 5.372 3.581 13.766 1.00 98.25 98 ALA A C 1
ATOM 815 O O . ALA A 1 98 ? 6.297 3.253 13.023 1.00 98.25 98 ALA A O 1
ATOM 816 N N . GLY A 1 99 ? 4.933 4.836 13.857 1.00 98.00 99 GLY A N 1
ATOM 817 C CA . GLY A 1 99 ? 5.433 5.944 13.045 1.00 98.00 99 GLY A CA 1
ATOM 818 C C . GLY A 1 99 ? 4.928 5.947 11.598 1.00 98.00 99 GLY A C 1
ATOM 819 O O . GLY A 1 99 ? 5.298 6.836 10.831 1.00 98.00 99 GLY A O 1
ATOM 820 N N . LEU A 1 100 ? 4.066 5.002 11.195 1.00 98.19 100 LEU A N 1
ATOM 821 C CA . LEU A 1 100 ? 3.544 4.901 9.824 1.00 98.19 100 LEU A CA 1
ATOM 822 C C . LEU A 1 100 ? 2.838 6.186 9.372 1.00 98.19 100 LEU A C 1
ATOM 824 O O . LEU A 1 100 ? 2.836 6.512 8.184 1.00 98.19 100 LEU A O 1
ATOM 828 N N . SER A 1 101 ? 2.233 6.925 10.305 1.00 98.19 101 SER A N 1
ATOM 829 C CA . SER A 1 101 ? 1.495 8.149 9.993 1.00 98.19 101 SER A CA 1
ATOM 830 C C . SER A 1 101 ? 2.388 9.342 9.628 1.00 98.19 101 SER A C 1
ATOM 832 O O . SER A 1 101 ? 1.916 10.300 9.002 1.00 98.19 101 SER A O 1
ATOM 834 N N . GLU A 1 102 ? 3.681 9.286 9.953 1.00 98.12 102 GLU A N 1
ATOM 835 C CA . GLU A 1 102 ? 4.644 10.342 9.654 1.00 98.12 102 GLU A CA 1
ATOM 836 C C . GLU A 1 102 ? 4.853 10.476 8.141 1.00 98.12 102 GLU A C 1
ATOM 838 O O . GLU A 1 102 ? 5.207 9.524 7.458 1.00 98.12 102 GLU A O 1
ATOM 843 N N . ASN A 1 103 ? 4.631 11.671 7.584 1.00 97.38 103 ASN A N 1
ATOM 844 C CA . ASN A 1 103 ? 4.766 11.959 6.146 1.00 97.38 103 ASN A CA 1
ATOM 845 C C . ASN A 1 103 ? 3.897 11.092 5.202 1.00 97.38 103 ASN A C 1
ATOM 847 O O . ASN A 1 103 ? 4.084 11.126 3.981 1.00 97.38 103 ASN A O 1
ATOM 851 N N . TRP A 1 104 ? 2.904 10.366 5.721 1.00 98.06 104 TRP A N 1
ATOM 852 C CA . TRP A 1 104 ? 1.996 9.550 4.916 1.00 98.06 104 TRP A CA 1
ATOM 853 C C . TRP A 1 104 ? 1.052 10.415 4.044 1.00 98.06 104 TRP A C 1
ATOM 855 O O . TRP A 1 104 ? 0.559 11.469 4.484 1.00 98.06 104 TRP A O 1
ATOM 865 N N . PRO A 1 105 ? 0.741 10.021 2.792 1.00 97.31 105 PRO A N 1
ATOM 866 C CA . PRO A 1 105 ? 1.166 8.792 2.099 1.00 97.31 105 PRO A CA 1
ATOM 867 C C . PRO A 1 105 ? 2.507 8.897 1.360 1.00 97.31 105 PRO A C 1
ATOM 869 O O . PRO A 1 105 ? 3.052 7.888 0.915 1.00 97.31 105 PRO A O 1
ATOM 872 N N . ALA A 1 106 ? 3.035 10.110 1.197 1.00 96.56 106 ALA A N 1
ATOM 873 C CA . ALA A 1 106 ? 4.094 10.376 0.230 1.00 96.56 106 ALA A CA 1
ATOM 874 C C . ALA A 1 106 ? 5.499 9.995 0.699 1.00 96.56 106 ALA A C 1
ATOM 876 O O . ALA A 1 106 ? 6.379 9.850 -0.140 1.00 96.56 106 ALA A O 1
ATOM 877 N N . GLY A 1 107 ? 5.736 9.893 2.007 1.00 97.25 107 GLY A N 1
ATOM 878 C CA . GLY A 1 107 ? 7.069 9.682 2.575 1.00 97.25 107 GLY A CA 1
ATOM 879 C C . GLY A 1 107 ? 7.208 8.456 3.469 1.00 97.25 107 GLY A C 1
ATOM 880 O O . GLY A 1 107 ? 8.301 8.243 3.975 1.00 97.25 107 GLY A O 1
ATOM 881 N N . ASN A 1 108 ? 6.144 7.680 3.683 1.00 97.31 108 ASN A N 1
ATOM 882 C CA . ASN A 1 108 ? 6.193 6.502 4.545 1.00 97.31 108 ASN A CA 1
ATOM 883 C C . ASN A 1 108 ? 5.234 5.407 4.064 1.00 97.31 108 ASN A C 1
ATOM 885 O O . ASN A 1 108 ? 4.204 5.704 3.449 1.00 97.31 108 ASN A O 1
ATOM 889 N N . ALA A 1 109 ? 5.614 4.158 4.322 1.00 96.69 109 ALA A N 1
ATOM 890 C CA . ALA A 1 109 ? 4.996 2.944 3.814 1.00 96.69 109 ALA A CA 1
ATOM 891 C C . ALA A 1 109 ? 5.335 1.748 4.708 1.00 96.69 109 ALA A C 1
ATOM 893 O O . ALA A 1 109 ? 6.370 1.735 5.373 1.00 96.69 109 ALA A O 1
ATOM 894 N N . ILE A 1 110 ? 4.516 0.701 4.638 1.00 96.94 110 ILE A N 1
ATOM 895 C CA . ILE A 1 110 ? 4.913 -0.617 5.133 1.00 96.94 110 ILE A CA 1
ATOM 896 C C . ILE A 1 110 ? 5.718 -1.276 4.014 1.00 96.94 110 ILE A C 1
ATOM 898 O O . ILE A 1 110 ? 5.183 -1.557 2.945 1.00 96.94 110 ILE A O 1
ATOM 902 N N . GLY A 1 111 ? 7.016 -1.465 4.241 1.00 93.50 111 GLY A N 1
ATOM 903 C CA . GLY A 1 111 ? 7.891 -2.138 3.284 1.00 93.50 111 GLY A CA 1
ATOM 904 C C . GLY A 1 111 ? 7.690 -3.658 3.259 1.00 93.50 111 GLY A C 1
ATOM 905 O O . GLY A 1 111 ? 7.022 -4.212 4.131 1.00 93.50 111 GLY A O 1
ATOM 906 N N . PRO A 1 112 ? 8.297 -4.360 2.290 1.00 94.38 112 PRO A N 1
ATOM 907 C CA . PRO A 1 112 ? 8.326 -5.816 2.299 1.00 94.38 112 PRO A CA 1
ATOM 908 C C . PRO A 1 112 ? 9.179 -6.350 3.459 1.00 94.38 112 PRO A C 1
ATOM 910 O O . PRO A 1 112 ? 10.082 -5.673 3.961 1.00 94.38 112 PRO A O 1
ATOM 913 N N . TYR A 1 113 ? 8.934 -7.595 3.864 1.00 96.56 113 TYR A N 1
ATOM 914 C CA . TYR A 1 113 ? 9.738 -8.254 4.884 1.00 96.56 113 TYR A CA 1
ATOM 915 C C . TYR A 1 113 ? 11.095 -8.691 4.317 1.00 96.56 113 TYR A C 1
ATOM 917 O O . TYR A 1 113 ? 11.188 -9.493 3.382 1.00 96.56 113 TYR A O 1
ATOM 925 N N . ILE A 1 114 ? 12.163 -8.177 4.927 1.00 95.88 114 ILE A N 1
ATOM 926 C CA . ILE A 1 114 ? 13.549 -8.524 4.613 1.00 95.88 114 ILE A CA 1
ATOM 927 C C . ILE A 1 114 ? 14.133 -9.278 5.805 1.00 95.88 114 ILE A C 1
ATOM 929 O O . ILE A 1 114 ? 14.148 -8.762 6.926 1.00 95.88 114 ILE A O 1
ATOM 933 N N . ARG A 1 115 ? 14.653 -10.483 5.551 1.00 94.50 115 ARG A N 1
ATOM 934 C CA . ARG A 1 115 ? 15.319 -11.298 6.574 1.00 94.50 115 ARG A CA 1
ATOM 935 C C . ARG A 1 115 ? 16.551 -10.593 7.127 1.00 94.50 115 ARG A C 1
ATOM 937 O O . ARG A 1 115 ? 17.274 -9.894 6.401 1.00 94.50 115 ARG A O 1
ATOM 944 N N . LYS A 1 116 ? 16.839 -10.815 8.408 1.00 93.12 116 LYS A N 1
ATOM 945 C CA . LYS A 1 116 ? 18.008 -10.219 9.057 1.00 93.12 116 LYS A CA 1
ATOM 946 C C . LYS A 1 116 ? 19.297 -10.790 8.456 1.00 93.12 116 LYS A C 1
ATOM 948 O O . LYS A 1 116 ? 19.340 -11.964 8.085 1.00 93.12 116 LYS A O 1
ATOM 953 N N . PRO A 1 117 ? 20.396 -10.013 8.420 1.00 94.25 117 PRO A N 1
ATOM 954 C CA . PRO A 1 117 ? 21.692 -10.514 7.965 1.00 94.25 117 PRO A CA 1
ATOM 955 C C . PRO A 1 117 ? 22.151 -11.797 8.672 1.00 94.25 117 PRO A C 1
ATOM 957 O O . PRO A 1 117 ? 22.718 -12.665 8.020 1.00 94.25 117 PRO A O 1
ATOM 960 N N . SER A 1 118 ? 21.858 -11.938 9.970 1.00 93.31 118 SER A N 1
ATOM 961 C CA . SER A 1 118 ? 22.193 -13.120 10.776 1.00 93.31 118 SER A CA 1
ATOM 962 C C . SER A 1 118 ? 21.400 -14.378 10.413 1.00 93.31 118 SER A C 1
ATOM 964 O O . SER A 1 118 ? 21.828 -15.463 10.767 1.00 93.31 118 SER A O 1
ATOM 966 N N . GLU A 1 119 ? 20.258 -14.240 9.741 1.00 89.12 119 GLU A N 1
ATOM 967 C CA . GLU A 1 119 ? 19.416 -15.367 9.313 1.00 89.12 119 GLU A CA 1
ATOM 968 C C . GLU A 1 119 ? 19.803 -15.832 7.903 1.00 89.12 119 GLU A C 1
ATOM 970 O O . GLU A 1 119 ? 19.746 -17.013 7.601 1.00 89.12 119 GLU A O 1
ATOM 975 N N . ARG A 1 120 ? 20.222 -14.903 7.034 1.00 91.88 120 ARG A N 1
ATOM 976 C CA . ARG A 1 120 ? 20.420 -15.158 5.594 1.00 91.88 120 ARG A CA 1
ATOM 977 C C . ARG A 1 120 ? 21.843 -15.539 5.176 1.00 91.88 120 ARG A C 1
ATOM 979 O O . ARG A 1 120 ? 22.088 -15.702 3.989 1.00 91.88 120 ARG A O 1
ATOM 986 N N . TRP A 1 121 ? 22.806 -15.568 6.099 1.00 92.88 121 TRP A N 1
ATOM 987 C CA . TRP A 1 121 ? 24.201 -15.903 5.764 1.00 92.88 121 TRP A CA 1
ATOM 988 C C . TRP A 1 121 ? 24.471 -17.415 5.761 1.00 92.88 121 TRP A C 1
ATOM 990 O O . TRP A 1 121 ? 25.506 -17.840 5.253 1.00 92.88 121 TRP A O 1
ATOM 1000 N N . GLU A 1 122 ? 23.550 -18.208 6.312 1.00 93.56 122 GLU A N 1
ATOM 1001 C CA . GLU A 1 122 ? 23.684 -19.661 6.484 1.00 93.56 122 GLU A CA 1
ATOM 1002 C C . GLU A 1 122 ? 22.935 -20.466 5.403 1.00 93.56 122 GLU A C 1
ATOM 1004 O O . GLU A 1 122 ? 23.041 -21.691 5.372 1.00 93.56 122 GLU A O 1
ATOM 1009 N N . ASP A 1 123 ? 22.189 -19.803 4.510 1.00 94.69 123 ASP A N 1
ATOM 1010 C CA . ASP A 1 123 ? 21.335 -20.447 3.508 1.00 94.69 123 ASP A CA 1
ATOM 1011 C C . ASP A 1 123 ? 21.276 -19.681 2.168 1.00 94.69 123 ASP A C 1
ATOM 1013 O O . ASP A 1 123 ? 21.894 -18.631 1.990 1.00 94.69 123 ASP A O 1
ATOM 1017 N N . PHE A 1 124 ? 20.531 -20.239 1.208 1.00 95.44 124 PHE A N 1
ATOM 1018 C CA . PHE A 1 124 ? 20.251 -19.642 -0.106 1.00 95.44 124 PHE A CA 1
ATOM 1019 C C . PHE A 1 124 ? 18.769 -19.257 -0.269 1.00 95.44 124 PHE A C 1
ATOM 1021 O O . PHE A 1 124 ? 18.280 -19.108 -1.389 1.00 95.44 124 PHE A O 1
ATOM 1028 N N . GLU A 1 125 ? 18.039 -19.113 0.837 1.00 95.00 125 GLU A N 1
ATOM 1029 C CA . GLU A 1 125 ? 16.628 -18.727 0.823 1.00 95.00 125 GLU A CA 1
ATOM 1030 C C . GLU A 1 125 ? 16.457 -17.245 0.445 1.00 95.00 125 GLU A C 1
ATOM 1032 O O . GLU A 1 125 ? 17.380 -16.424 0.541 1.00 95.00 125 GLU A O 1
ATOM 1037 N N . LEU A 1 126 ? 15.238 -16.861 0.058 1.00 94.81 126 LEU A N 1
ATOM 1038 C CA . LEU A 1 126 ? 14.926 -15.487 -0.346 1.00 94.81 126 LEU A CA 1
ATOM 1039 C C . LEU A 1 126 ? 15.302 -14.461 0.734 1.00 94.81 126 LEU A C 1
ATOM 1041 O O . LEU A 1 126 ? 14.884 -14.548 1.887 1.00 94.81 126 LEU A O 1
ATOM 1045 N N . VAL A 1 127 ? 16.080 -13.445 0.355 1.00 96.25 127 VAL A N 1
ATOM 1046 C CA . VAL A 1 127 ? 16.476 -12.354 1.260 1.00 96.25 127 VAL A CA 1
ATOM 1047 C C . VAL A 1 127 ? 15.312 -11.399 1.521 1.00 96.25 127 VAL A C 1
ATOM 1049 O O . VAL A 1 127 ? 14.969 -11.131 2.672 1.00 96.25 127 VAL A O 1
ATOM 1052 N N . ASN A 1 128 ? 14.722 -10.880 0.444 1.00 96.12 128 ASN A N 1
ATOM 1053 C CA . ASN A 1 128 ? 13.444 -10.187 0.472 1.00 96.12 128 ASN A CA 1
ATOM 1054 C C . ASN A 1 128 ? 12.363 -11.250 0.258 1.00 96.12 128 ASN A C 1
ATOM 1056 O O . ASN A 1 128 ? 12.367 -11.896 -0.786 1.00 96.12 128 ASN A O 1
ATOM 1060 N N . LYS A 1 129 ? 11.475 -11.441 1.237 1.00 96.25 129 LYS A N 1
ATOM 1061 C CA . LYS A 1 129 ? 10.341 -12.378 1.161 1.00 96.25 129 LYS A CA 1
ATOM 1062 C C . LYS A 1 129 ? 9.019 -11.671 0.829 1.00 96.25 129 LYS A C 1
ATOM 1064 O O . LYS A 1 129 ? 7.949 -12.264 0.952 1.00 96.25 129 LYS A O 1
ATOM 1069 N N . GLY A 1 130 ? 9.085 -10.401 0.437 1.00 96.38 130 GLY A N 1
ATOM 1070 C CA . GLY A 1 130 ? 7.928 -9.609 0.051 1.00 96.38 130 GLY A CA 1
ATOM 1071 C C . GLY A 1 130 ? 6.981 -9.386 1.218 1.00 96.38 130 GLY A C 1
ATOM 1072 O O . GLY A 1 130 ? 7.362 -9.476 2.387 1.00 96.38 130 GLY A O 1
ATOM 1073 N N . PHE A 1 131 ? 5.717 -9.117 0.910 1.00 97.44 131 PHE A N 1
ATOM 1074 C CA . PHE A 1 131 ? 4.683 -9.034 1.940 1.00 97.44 131 PHE A CA 1
ATOM 1075 C C . PHE A 1 131 ? 4.392 -10.402 2.578 1.00 97.44 131 PHE A C 1
ATOM 1077 O O . PHE A 1 131 ? 4.157 -10.477 3.780 1.00 97.44 131 PHE A O 1
ATOM 1084 N N . LEU A 1 132 ? 4.493 -11.502 1.827 1.00 96.50 132 LEU A N 1
ATOM 1085 C CA . LEU A 1 132 ? 4.250 -12.854 2.352 1.00 96.50 132 LEU A CA 1
ATOM 1086 C C . LEU A 1 132 ? 5.225 -13.251 3.462 1.00 96.50 132 LEU A C 1
ATOM 1088 O O . LEU A 1 132 ? 4.866 -14.021 4.347 1.00 96.50 132 LEU A O 1
ATOM 1092 N N . GLY A 1 133 ? 6.426 -12.672 3.476 1.00 96.50 133 GLY A N 1
ATOM 1093 C CA . GLY A 1 133 ? 7.395 -12.869 4.549 1.00 96.50 133 GLY A CA 1
ATOM 1094 C C . GLY A 1 133 ? 6.889 -12.479 5.941 1.00 96.50 133 GLY A C 1
ATOM 1095 O O . GLY A 1 133 ? 7.352 -13.036 6.930 1.00 96.50 133 GLY A O 1
ATOM 1096 N N . TYR A 1 134 ? 5.885 -11.601 6.047 1.00 97.56 134 TYR A N 1
ATOM 1097 C CA . TYR A 1 134 ? 5.238 -11.317 7.331 1.00 97.56 134 TYR A CA 1
ATOM 1098 C C . TYR A 1 134 ? 4.576 -12.564 7.950 1.00 97.56 134 TYR A C 1
ATOM 1100 O O . TYR A 1 134 ? 4.452 -12.637 9.172 1.00 97.56 134 TYR A O 1
ATOM 1108 N N . MET A 1 135 ? 4.217 -13.584 7.164 1.00 96.81 135 MET A N 1
ATOM 1109 C CA . MET A 1 135 ? 3.689 -14.843 7.706 1.00 96.81 135 MET A CA 1
ATOM 1110 C C . MET A 1 135 ? 4.710 -15.588 8.579 1.00 96.81 135 MET A C 1
ATOM 1112 O O . MET A 1 135 ? 4.312 -16.249 9.537 1.00 96.81 135 MET A O 1
ATOM 1116 N N . ASP A 1 136 ? 6.016 -15.416 8.339 1.00 95.00 136 ASP A N 1
ATOM 1117 C CA . ASP A 1 136 ? 7.071 -15.989 9.192 1.00 95.00 136 ASP A CA 1
ATOM 1118 C C . ASP A 1 136 ? 7.055 -15.397 10.610 1.00 95.00 136 ASP A C 1
ATOM 1120 O O . ASP A 1 136 ? 7.518 -16.021 11.564 1.00 95.00 136 ASP A O 1
ATOM 1124 N N . LEU A 1 137 ? 6.512 -14.184 10.759 1.00 94.50 137 LEU A N 1
ATOM 1125 C CA . LEU A 1 137 ? 6.350 -13.503 12.044 1.00 94.50 137 LEU A CA 1
ATOM 1126 C C . LEU A 1 137 ? 5.038 -13.888 12.750 1.00 94.50 137 LEU A C 1
ATOM 1128 O O . LEU A 1 137 ? 4.730 -13.338 13.807 1.00 94.50 137 LEU A O 1
ATOM 1132 N N . GLY A 1 138 ? 4.263 -14.816 12.178 1.00 96.56 138 GLY A N 1
ATOM 1133 C CA . GLY A 1 138 ? 3.000 -15.305 12.731 1.00 96.56 138 GLY A CA 1
ATOM 1134 C C . GLY A 1 138 ? 1.762 -14.500 12.327 1.00 96.56 138 GLY A C 1
ATOM 1135 O O . GLY A 1 138 ? 0.687 -14.733 12.881 1.00 96.56 138 GLY A O 1
ATOM 1136 N N . TYR A 1 139 ? 1.879 -13.567 11.376 1.00 97.88 139 TYR A N 1
ATOM 1137 C CA . TYR A 1 139 ? 0.720 -12.862 10.824 1.00 97.88 139 TYR A CA 1
ATOM 1138 C C . TYR A 1 139 ? -0.098 -13.775 9.905 1.00 97.88 139 TYR A C 1
ATOM 1140 O O . TYR A 1 139 ? 0.441 -14.615 9.183 1.00 97.88 139 TYR A O 1
ATOM 1148 N N . THR A 1 140 ? -1.419 -13.608 9.920 1.00 97.06 140 THR A N 1
ATOM 1149 C CA . THR A 1 140 ? -2.315 -14.381 9.051 1.00 97.06 140 THR A CA 1
ATOM 1150 C C . THR A 1 140 ? -2.218 -13.905 7.600 1.00 97.06 140 THR A C 1
ATOM 1152 O O . THR A 1 140 ? -1.836 -12.765 7.340 1.00 97.06 140 THR A O 1
ATOM 1155 N N . ARG A 1 141 ? -2.641 -14.734 6.632 1.00 95.88 141 ARG A N 1
ATOM 1156 C CA . ARG A 1 141 ? -2.743 -14.315 5.216 1.00 95.88 141 ARG A CA 1
ATOM 1157 C C . ARG A 1 141 ? -3.574 -13.035 5.069 1.00 95.88 141 ARG A C 1
ATOM 1159 O O . ARG A 1 141 ? -3.207 -12.148 4.308 1.00 95.88 141 ARG A O 1
ATOM 1166 N N . ARG A 1 142 ? -4.646 -12.911 5.860 1.00 96.62 142 ARG A N 1
ATOM 1167 C CA . ARG A 1 142 ? -5.513 -11.731 5.871 1.00 96.62 142 ARG A CA 1
ATOM 1168 C C . ARG A 1 142 ? -4.826 -10.487 6.436 1.00 96.62 142 ARG A C 1
ATOM 1170 O O . ARG A 1 142 ? -5.019 -9.405 5.896 1.00 96.62 142 ARG A O 1
ATOM 1177 N N . ASP A 1 143 ? -4.006 -10.625 7.479 1.00 97.81 143 ASP A N 1
ATOM 1178 C CA . ASP A 1 143 ? -3.180 -9.510 7.965 1.00 97.81 143 ASP A CA 1
ATOM 1179 C C . ASP A 1 143 ? -2.247 -9.007 6.851 1.00 97.81 143 ASP A C 1
ATOM 1181 O O . ASP A 1 143 ? -2.168 -7.806 6.604 1.00 97.81 143 ASP A O 1
ATOM 1185 N N . VAL A 1 144 ? -1.588 -9.930 6.140 1.00 98.12 144 VAL A N 1
ATOM 1186 C CA . VAL A 1 144 ? -0.683 -9.594 5.032 1.00 98.12 144 VAL A CA 1
ATOM 1187 C C . VAL A 1 144 ? -1.419 -8.910 3.881 1.00 98.12 144 VAL A C 1
ATOM 1189 O O . VAL A 1 144 ? -0.945 -7.893 3.375 1.00 98.12 144 VAL A O 1
ATOM 1192 N N . GLU A 1 145 ? -2.598 -9.407 3.507 1.00 97.69 145 GLU A N 1
ATOM 1193 C CA . GLU A 1 145 ? -3.453 -8.753 2.513 1.00 97.69 145 GLU A CA 1
ATOM 1194 C C . GLU A 1 145 ? -3.799 -7.316 2.929 1.00 97.69 145 GLU A C 1
ATOM 1196 O O . GLU A 1 145 ? -3.736 -6.401 2.110 1.00 97.69 145 GLU A O 1
ATOM 1201 N N . LEU A 1 146 ? -4.101 -7.081 4.211 1.00 98.44 146 LEU A N 1
ATOM 1202 C CA . LEU A 1 146 ? -4.365 -5.733 4.708 1.00 98.44 146 LEU A CA 1
ATOM 1203 C C . LEU A 1 146 ? -3.126 -4.830 4.656 1.00 98.44 146 LEU A C 1
ATOM 1205 O O . LEU A 1 146 ? -3.279 -3.633 4.428 1.00 98.44 146 LEU A O 1
ATOM 1209 N N . PHE A 1 147 ? -1.908 -5.356 4.811 1.00 98.50 147 PHE A N 1
ATOM 1210 C CA . PHE A 1 147 ? -0.683 -4.565 4.615 1.00 98.50 147 PHE A CA 1
ATOM 1211 C C . PHE A 1 147 ? -0.517 -4.141 3.153 1.00 98.50 147 PHE A C 1
ATOM 1213 O O . PHE A 1 147 ? -0.215 -2.979 2.878 1.00 98.50 147 PHE A O 1
ATOM 1220 N N . VAL A 1 148 ? -0.795 -5.051 2.217 1.00 98.44 148 VAL A N 1
ATOM 1221 C CA . VAL A 1 148 ? -0.812 -4.757 0.776 1.00 98.44 148 VAL A CA 1
ATOM 1222 C C . VAL A 1 148 ? -1.910 -3.748 0.429 1.00 98.44 148 VAL A C 1
ATOM 1224 O O . VAL A 1 148 ? -1.693 -2.806 -0.332 1.00 98.44 148 VAL A O 1
ATOM 1227 N N . TRP A 1 149 ? -3.088 -3.887 1.028 1.00 98.62 149 TRP A N 1
ATOM 1228 C CA . TRP A 1 149 ? -4.184 -2.942 0.851 1.00 98.62 149 TRP A CA 1
ATOM 1229 C C . TRP A 1 149 ? -3.867 -1.549 1.428 1.00 98.62 149 TRP A C 1
ATOM 1231 O O . TRP A 1 149 ? -4.204 -0.534 0.813 1.00 98.62 149 TRP A O 1
ATOM 1241 N N . LEU A 1 150 ? -3.166 -1.469 2.565 1.00 98.75 150 LEU A N 1
ATOM 1242 C CA . LEU A 1 150 ? -2.666 -0.204 3.116 1.00 98.75 150 LEU A CA 1
ATOM 1243 C C . LEU A 1 150 ? -1.644 0.461 2.188 1.00 98.75 150 LEU A C 1
ATOM 1245 O O . LEU A 1 150 ? -1.646 1.689 2.069 1.00 98.75 150 LEU A O 1
ATOM 1249 N N . GLU A 1 151 ? -0.805 -0.327 1.511 1.00 98.56 151 GLU A N 1
ATOM 1250 C CA . GLU A 1 151 ? 0.074 0.184 0.460 1.00 98.56 151 GLU A CA 1
ATOM 1251 C C . GLU A 1 151 ? -0.750 0.762 -0.694 1.00 98.56 151 GLU A C 1
ATOM 1253 O O . GLU A 1 151 ? -0.488 1.883 -1.125 1.00 98.56 151 GLU A O 1
ATOM 1258 N N . ALA A 1 152 ? -1.813 0.079 -1.129 1.00 98.38 152 ALA A N 1
ATOM 1259 C CA . ALA A 1 152 ? -2.687 0.604 -2.172 1.00 98.38 152 ALA A CA 1
ATOM 1260 C C . ALA A 1 152 ? -3.379 1.913 -1.784 1.00 98.38 152 ALA A C 1
ATOM 1262 O O . ALA A 1 152 ? -3.452 2.830 -2.601 1.00 98.38 152 ALA A O 1
ATOM 1263 N N . LEU A 1 153 ? -3.807 2.069 -0.528 1.00 98.38 153 LEU A N 1
ATOM 1264 C CA . LEU A 1 153 ? -4.434 3.303 -0.037 1.00 98.38 153 LEU A CA 1
ATOM 1265 C C . LEU A 1 153 ? -3.566 4.564 -0.177 1.00 98.38 153 LEU A C 1
ATOM 1267 O O . LEU A 1 153 ? -4.107 5.675 -0.097 1.00 98.38 153 LEU A O 1
ATOM 1271 N N . ARG A 1 154 ? -2.248 4.414 -0.364 1.00 98.25 154 ARG A N 1
ATOM 1272 C CA . ARG A 1 154 ? -1.318 5.525 -0.611 1.00 98.25 154 ARG A CA 1
ATOM 1273 C C . ARG A 1 154 ? -1.427 6.091 -2.020 1.00 98.25 154 ARG A C 1
ATOM 1275 O O . ARG A 1 154 ? -0.969 7.217 -2.245 1.00 98.25 154 ARG A O 1
ATOM 1282 N N . ASP A 1 155 ? -1.980 5.327 -2.957 1.00 97.62 155 ASP A N 1
ATOM 1283 C CA . ASP A 1 155 ? -2.009 5.722 -4.353 1.00 97.62 155 ASP A CA 1
ATOM 1284 C C . ASP A 1 155 ? -2.820 7.012 -4.552 1.00 97.62 155 ASP A C 1
ATOM 1286 O O . ASP A 1 155 ? -3.871 7.237 -3.943 1.00 97.62 155 ASP A O 1
ATOM 1290 N N . LYS A 1 156 ? -2.282 7.904 -5.390 1.00 94.38 156 LYS A N 1
ATOM 1291 C CA . LYS A 1 156 ? -2.884 9.216 -5.664 1.00 94.38 156 LYS A CA 1
ATOM 1292 C C . LYS A 1 156 ? -3.898 9.159 -6.812 1.00 94.38 156 LYS A C 1
ATOM 1294 O O . LYS A 1 156 ? -4.644 10.121 -6.968 1.00 94.38 156 LYS A O 1
ATOM 1299 N N . GLN A 1 157 ? -3.919 8.086 -7.606 1.00 95.62 157 GLN A N 1
ATOM 1300 C CA . GLN A 1 157 ? -4.654 7.994 -8.871 1.00 95.62 157 GLN A CA 1
ATOM 1301 C C . GLN A 1 157 ? -4.259 9.143 -9.814 1.00 95.62 157 GLN A C 1
ATOM 1303 O O . GLN A 1 157 ? -5.047 10.024 -10.154 1.00 95.62 157 GLN A O 1
ATOM 1308 N N . CYS A 1 158 ? -2.970 9.189 -10.170 1.00 94.75 158 CYS A N 1
ATOM 1309 C CA . CYS A 1 158 ? -2.418 10.239 -11.028 1.00 94.75 158 CYS A CA 1
ATOM 1310 C C . CYS A 1 158 ? -2.973 10.129 -12.452 1.00 94.75 158 CYS A C 1
ATOM 1312 O O . CYS A 1 158 ? -2.794 9.093 -13.080 1.00 94.75 158 CYS A O 1
ATOM 1314 N N . ALA A 1 159 ? -3.539 11.216 -12.986 1.00 93.94 159 ALA A N 1
ATOM 1315 C CA . ALA A 1 159 ? -4.066 11.244 -14.354 1.00 93.94 159 ALA A CA 1
ATOM 1316 C C . ALA A 1 159 ? -2.998 10.937 -15.421 1.00 93.94 159 ALA A C 1
ATOM 1318 O O . ALA A 1 159 ? -3.267 10.199 -16.357 1.00 93.94 159 ALA A O 1
ATOM 1319 N N . GLU A 1 160 ? -1.778 11.453 -15.239 1.00 92.38 160 GLU A N 1
ATOM 1320 C CA . GLU A 1 160 ? -0.660 11.254 -16.178 1.00 92.38 160 GLU A CA 1
ATOM 1321 C C . GLU A 1 160 ? -0.031 9.851 -16.104 1.00 92.38 160 GLU A C 1
ATOM 1323 O O . GLU A 1 160 ? 0.798 9.514 -16.940 1.00 92.38 160 GLU A O 1
ATOM 1328 N N . ALA A 1 161 ? -0.366 9.056 -15.077 1.00 96.12 161 ALA A N 1
ATOM 1329 C CA . ALA A 1 161 ? 0.121 7.687 -14.873 1.00 96.12 161 ALA A CA 1
ATOM 1330 C C . ALA A 1 161 ? 1.619 7.452 -15.216 1.00 96.12 161 ALA A C 1
ATOM 1332 O O . ALA A 1 161 ? 1.944 6.509 -15.940 1.00 96.12 161 ALA A O 1
ATOM 1333 N N . PRO A 1 162 ? 2.571 8.247 -14.680 1.00 96.31 162 PRO A N 1
ATOM 1334 C CA . PRO A 1 162 ? 3.977 8.181 -15.102 1.00 96.31 162 PRO A CA 1
ATOM 1335 C C . PRO A 1 162 ? 4.649 6.834 -14.785 1.00 96.31 162 PRO A C 1
ATOM 1337 O O . PRO A 1 162 ? 5.610 6.444 -15.441 1.00 96.31 162 PRO A O 1
ATOM 1340 N N . CYS A 1 163 ? 4.135 6.089 -13.802 1.00 96.94 163 CYS A N 1
ATOM 1341 C CA . CYS A 1 163 ? 4.592 4.734 -13.494 1.00 96.94 163 CYS A CA 1
ATOM 1342 C C . CYS A 1 163 ? 4.234 3.706 -14.581 1.00 96.94 163 CYS A C 1
ATOM 1344 O O . CYS A 1 163 ? 4.962 2.729 -14.741 1.00 96.94 163 CYS A O 1
ATOM 1346 N N . GLU A 1 164 ? 3.144 3.923 -15.316 1.00 96.50 164 GLU A N 1
ATOM 1347 C CA . GLU A 1 164 ? 2.681 3.077 -16.419 1.00 96.50 164 GLU A CA 1
ATOM 1348 C C . GLU A 1 164 ? 3.282 3.550 -17.742 1.00 96.50 164 GLU A C 1
ATOM 1350 O O . GLU A 1 164 ? 3.940 2.771 -18.426 1.00 96.50 164 GLU A O 1
ATOM 1355 N N . LEU A 1 165 ? 3.127 4.840 -18.055 1.00 94.94 165 LEU A N 1
ATOM 1356 C CA . LEU A 1 165 ? 3.438 5.404 -19.371 1.00 94.94 165 LEU A CA 1
ATOM 1357 C C . LEU A 1 165 ? 4.872 5.935 -19.511 1.00 94.94 165 LEU A C 1
ATOM 1359 O O . LEU A 1 165 ? 5.323 6.173 -20.628 1.00 94.94 165 LEU A O 1
ATOM 1363 N N . GLY A 1 166 ? 5.587 6.137 -18.401 1.00 93.62 166 GLY A N 1
ATOM 1364 C CA . GLY A 1 166 ? 6.845 6.883 -18.391 1.00 93.62 166 GLY A CA 1
ATOM 1365 C C . GLY A 1 166 ? 6.632 8.388 -18.597 1.00 93.62 166 GLY A C 1
ATOM 1366 O O . GLY A 1 166 ? 5.505 8.882 -18.631 1.00 93.62 166 GLY A O 1
ATOM 1367 N N . VAL A 1 167 ? 7.726 9.143 -18.706 1.00 90.06 167 VAL A N 1
ATOM 1368 C CA . VAL A 1 167 ? 7.689 10.604 -18.889 1.00 90.06 167 VAL A CA 1
ATOM 1369 C C . VAL A 1 167 ? 8.314 10.977 -20.227 1.00 90.06 167 VAL A C 1
ATOM 1371 O O . VAL A 1 167 ? 9.457 10.616 -20.511 1.00 90.06 167 VAL A O 1
ATOM 1374 N N . LEU A 1 168 ? 7.587 11.734 -21.051 1.00 85.88 168 LEU A N 1
ATOM 1375 C CA . LEU A 1 168 ? 8.125 12.251 -22.306 1.00 85.88 168 LEU A CA 1
ATOM 1376 C C . LEU A 1 168 ? 9.052 13.442 -22.033 1.00 85.88 168 LEU A C 1
ATOM 1378 O O . LEU A 1 168 ? 8.617 14.485 -21.542 1.00 85.88 168 LEU A O 1
ATOM 1382 N N . LEU A 1 169 ? 10.333 13.292 -22.369 1.00 84.06 169 LEU A N 1
ATOM 1383 C CA . LEU A 1 169 ? 11.327 14.354 -22.237 1.00 84.06 169 LEU A CA 1
ATOM 1384 C C . LEU A 1 169 ? 11.539 15.098 -23.555 1.00 84.06 169 LEU A C 1
ATOM 1386 O O . LEU A 1 169 ? 11.467 14.524 -24.641 1.00 84.06 169 LEU A O 1
ATOM 1390 N N . ALA A 1 170 ? 11.853 16.392 -23.461 1.00 85.31 170 ALA A N 1
ATOM 1391 C CA . ALA A 1 170 ? 12.164 17.209 -24.628 1.00 85.31 170 ALA A CA 1
ATOM 1392 C C . ALA A 1 170 ? 13.351 16.614 -25.408 1.00 85.31 170 ALA A C 1
ATOM 1394 O O . ALA A 1 170 ? 14.428 16.413 -24.854 1.00 85.31 170 ALA A O 1
ATOM 1395 N N . GLY A 1 171 ? 13.147 16.349 -26.701 1.00 83.19 171 GLY A N 1
ATOM 1396 C CA . GLY A 1 171 ? 14.161 15.749 -27.575 1.00 83.19 171 GLY A CA 1
ATOM 1397 C C . GLY A 1 171 ? 14.181 14.216 -27.596 1.00 83.19 171 GLY A C 1
ATOM 1398 O O . GLY A 1 171 ? 14.970 13.651 -28.349 1.00 83.19 171 GLY A O 1
ATOM 1399 N N . HIS A 1 172 ? 13.310 13.545 -26.836 1.00 79.88 172 HIS A N 1
ATOM 1400 C CA . HIS A 1 172 ? 13.135 12.091 -26.869 1.00 79.88 172 HIS A CA 1
ATOM 1401 C C . HIS A 1 172 ? 11.829 11.717 -27.584 1.00 79.88 172 HIS A C 1
ATOM 1403 O O . HIS A 1 172 ? 10.809 12.381 -27.414 1.00 79.88 172 HIS A O 1
ATOM 1409 N N . ILE A 1 173 ? 11.875 10.665 -28.408 1.00 80.44 173 ILE A N 1
ATOM 1410 C CA . ILE A 1 173 ? 10.703 10.146 -29.137 1.00 80.44 173 ILE A CA 1
ATOM 1411 C C . ILE A 1 173 ? 9.904 9.187 -28.247 1.00 80.44 173 ILE A C 1
ATOM 1413 O O . ILE A 1 173 ? 8.677 9.186 -28.283 1.00 80.44 173 ILE A O 1
ATOM 1417 N N . GLU A 1 174 ? 10.605 8.395 -27.438 1.00 82.62 174 GLU A N 1
ATOM 1418 C CA . GLU A 1 174 ? 10.011 7.435 -26.511 1.00 82.62 174 GLU A CA 1
ATOM 1419 C C . GLU A 1 174 ? 9.998 7.996 -25.080 1.00 82.62 174 GLU A C 1
ATOM 1421 O O . GLU A 1 174 ? 10.926 8.722 -24.696 1.00 82.62 174 GLU A O 1
ATOM 1426 N N . PRO A 1 175 ? 8.962 7.681 -24.283 1.00 84.25 175 PRO A N 1
ATOM 1427 C CA . PRO A 1 175 ? 8.917 8.061 -22.880 1.00 84.25 175 PRO A CA 1
ATOM 1428 C C . PRO A 1 175 ? 10.041 7.376 -22.093 1.00 84.25 175 PRO A C 1
ATOM 1430 O O . PRO A 1 175 ? 10.373 6.214 -22.321 1.00 84.25 175 PRO A O 1
ATOM 1433 N N . GLN A 1 176 ? 10.637 8.103 -21.147 1.00 87.50 176 GLN A N 1
ATOM 1434 C CA . GLN A 1 176 ? 11.667 7.568 -20.264 1.00 87.50 176 GLN A CA 1
ATOM 1435 C C . GLN A 1 176 ? 11.039 6.951 -19.007 1.00 87.50 176 GLN A C 1
ATOM 1437 O O . GLN A 1 176 ? 10.183 7.559 -18.360 1.00 87.50 176 GLN A O 1
ATOM 1442 N N . GLY A 1 177 ? 11.520 5.766 -18.621 1.00 92.38 177 GLY A N 1
ATOM 1443 C CA . GLY A 1 177 ? 11.034 5.034 -17.449 1.00 92.38 177 GLY A CA 1
ATOM 1444 C C . GLY A 1 177 ? 9.677 4.374 -17.699 1.00 92.38 177 GLY A C 1
ATOM 1445 O O . GLY A 1 177 ? 9.387 3.956 -18.814 1.00 92.38 177 GLY A O 1
ATOM 1446 N N . GLY A 1 178 ? 8.852 4.265 -16.656 1.00 94.81 178 GLY A N 1
ATOM 1447 C CA . GLY A 1 178 ? 7.551 3.598 -16.744 1.00 94.81 178 GLY A CA 1
ATOM 1448 C C . GLY A 1 178 ? 7.668 2.073 -16.784 1.00 94.81 178 GLY A C 1
ATOM 1449 O O . GLY A 1 178 ? 8.741 1.514 -16.545 1.00 94.81 178 GLY A O 1
ATOM 1450 N N . CYS A 1 179 ? 6.554 1.391 -17.042 1.00 96.56 179 CYS A N 1
ATOM 1451 C CA . CYS A 1 179 ? 6.515 -0.063 -17.161 1.00 96.56 179 CYS A CA 1
ATOM 1452 C C . CYS A 1 179 ? 6.737 -0.469 -18.631 1.00 96.56 179 CYS A C 1
ATOM 1454 O O . CYS A 1 179 ? 5.919 -0.097 -19.472 1.00 96.56 179 CYS A O 1
ATOM 1456 N N . PRO A 1 180 ? 7.769 -1.269 -18.970 1.00 94.62 180 PRO A N 1
ATOM 1457 C CA . PRO A 1 180 ? 8.033 -1.659 -20.362 1.00 94.62 180 PRO A CA 1
ATOM 1458 C C . PRO A 1 180 ? 6.890 -2.428 -21.039 1.00 94.62 180 PRO A C 1
ATOM 1460 O O . PRO A 1 180 ? 6.738 -2.359 -22.254 1.00 94.62 180 PRO A O 1
ATOM 1463 N N . VAL A 1 181 ? 6.091 -3.154 -20.254 1.00 94.50 181 VAL A N 1
ATOM 1464 C CA . VAL A 1 181 ? 4.907 -3.896 -20.721 1.00 94.50 181 VAL A CA 1
ATOM 1465 C C . VAL A 1 181 ? 3.595 -3.165 -20.411 1.00 94.50 181 VAL A C 1
ATOM 1467 O O . VAL A 1 181 ? 2.526 -3.738 -20.576 1.00 94.50 181 VAL A O 1
ATOM 1470 N N . GLN A 1 182 ? 3.677 -1.907 -19.958 1.00 93.62 182 GLN A N 1
ATOM 1471 C CA . GLN A 1 182 ? 2.539 -1.022 -19.693 1.00 93.62 182 GLN A CA 1
ATOM 1472 C C . GLN A 1 182 ? 1.424 -1.678 -18.861 1.00 93.62 182 GLN A C 1
ATOM 1474 O O . GLN A 1 182 ? 0.247 -1.586 -19.200 1.00 93.62 182 GLN A O 1
ATOM 1479 N N . ILE A 1 183 ? 1.790 -2.335 -17.751 1.00 96.69 183 ILE A N 1
ATOM 1480 C CA . ILE A 1 183 ? 0.801 -2.779 -16.756 1.00 96.69 183 ILE A CA 1
ATOM 1481 C C . ILE A 1 183 ? -0.037 -1.570 -16.342 1.00 96.69 183 ILE A C 1
ATOM 1483 O O . ILE A 1 183 ? 0.521 -0.515 -16.027 1.00 96.69 183 ILE A O 1
ATOM 1487 N N . HIS A 1 184 ? -1.357 -1.752 -16.265 1.00 97.50 184 HIS A N 1
ATOM 1488 C CA . HIS A 1 184 ? -2.291 -0.721 -15.818 1.00 97.50 184 HIS A CA 1
ATOM 1489 C C . HIS A 1 184 ? -2.177 -0.470 -14.305 1.00 97.50 184 HIS A C 1
ATOM 1491 O O . HIS A 1 184 ? -3.053 -0.833 -13.517 1.00 97.50 184 HIS A O 1
ATOM 1497 N N . ILE A 1 185 ? -1.061 0.120 -13.871 1.00 98.31 185 ILE A N 1
ATOM 1498 C CA . ILE A 1 185 ? -0.663 0.240 -12.462 1.00 98.31 185 ILE A CA 1
ATOM 1499 C C . ILE A 1 185 ? -1.691 1.027 -11.633 1.00 98.31 185 ILE A C 1
ATOM 1501 O O . ILE A 1 185 ? -2.089 0.522 -10.580 1.00 98.31 185 ILE A O 1
ATOM 1505 N N . PRO A 1 186 ? -2.189 2.209 -12.056 1.00 98.12 186 PRO A N 1
ATOM 1506 C CA . PRO A 1 186 ? -3.238 2.903 -11.311 1.00 98.12 186 PRO A CA 1
ATOM 1507 C C . PRO A 1 186 ? -4.503 2.051 -11.164 1.00 98.12 186 PRO A C 1
ATOM 1509 O O . PRO A 1 186 ? -5.120 2.050 -10.096 1.00 98.12 186 PRO A O 1
ATOM 1512 N N . LYS A 1 187 ? -4.857 1.272 -12.196 1.00 98.38 187 LYS A N 1
ATOM 1513 C CA . LYS A 1 187 ? -6.014 0.372 -12.152 1.00 98.38 187 LYS A CA 1
ATOM 1514 C C . LYS A 1 187 ? -5.791 -0.801 -11.198 1.00 98.38 187 LYS A C 1
ATOM 1516 O O . LYS A 1 187 ? -6.695 -1.136 -10.437 1.00 98.38 187 LYS A O 1
ATOM 1521 N N . MET A 1 188 ? -4.593 -1.385 -11.189 1.00 98.44 188 MET A N 1
ATOM 1522 C CA . MET A 1 188 ? -4.193 -2.425 -10.234 1.00 98.44 188 MET A CA 1
ATOM 1523 C C . MET A 1 188 ? -4.393 -1.946 -8.790 1.00 98.44 188 MET A C 1
ATOM 1525 O O . MET A 1 188 ? -5.037 -2.624 -7.991 1.00 98.44 188 MET A O 1
ATOM 1529 N N . PHE A 1 189 ? -3.895 -0.747 -8.468 1.00 98.56 189 PHE A N 1
ATOM 1530 C CA . PHE A 1 189 ? -4.055 -0.151 -7.142 1.00 98.56 189 PHE A CA 1
ATOM 1531 C C . PHE A 1 189 ? -5.511 0.153 -6.792 1.00 98.56 189 PHE A C 1
ATOM 1533 O O . PHE A 1 189 ? -5.907 -0.064 -5.650 1.00 98.56 189 PHE A O 1
ATOM 1540 N N . GLU A 1 190 ? -6.317 0.616 -7.750 1.00 98.62 190 GLU A N 1
ATOM 1541 C CA . GLU A 1 190 ? -7.752 0.832 -7.542 1.00 98.62 190 GLU A CA 1
ATOM 1542 C C . GLU A 1 190 ? -8.475 -0.479 -7.204 1.00 98.62 190 GLU A C 1
ATOM 1544 O O . GLU A 1 190 ? -9.247 -0.535 -6.243 1.00 98.62 190 GLU A O 1
ATOM 1549 N N . LEU A 1 191 ? -8.211 -1.547 -7.962 1.00 98.62 191 LEU A N 1
ATOM 1550 C CA . LEU A 1 191 ? -8.818 -2.861 -7.745 1.00 98.62 191 LEU A CA 1
ATOM 1551 C C . LEU A 1 191 ? -8.442 -3.412 -6.366 1.00 98.62 191 LEU A C 1
ATOM 1553 O O . LEU A 1 191 ? -9.331 -3.756 -5.589 1.00 98.62 191 LEU A O 1
ATOM 1557 N N . ILE A 1 192 ? -7.158 -3.380 -6.000 1.00 98.56 192 ILE A N 1
ATOM 1558 C CA . ILE A 1 192 ? -6.691 -3.768 -4.659 1.00 98.56 192 ILE A CA 1
ATOM 1559 C C . ILE A 1 192 ? -7.348 -2.894 -3.583 1.00 98.56 192 ILE A C 1
ATOM 1561 O O . ILE A 1 192 ? -7.941 -3.403 -2.632 1.00 98.56 192 ILE A O 1
ATOM 1565 N N . GLY A 1 193 ? -7.303 -1.572 -3.748 1.00 98.19 193 GLY A N 1
ATOM 1566 C CA . GLY A 1 193 ? -7.850 -0.596 -2.808 1.00 98.19 193 GLY A CA 1
ATOM 1567 C C . GLY A 1 193 ? -9.349 -0.762 -2.542 1.00 98.19 193 GLY A C 1
ATOM 1568 O O . GLY A 1 193 ? -9.819 -0.491 -1.436 1.00 98.19 193 GLY A O 1
ATOM 1569 N N . THR A 1 194 ? -10.088 -1.266 -3.531 1.00 97.06 194 THR A N 1
ATOM 1570 C CA . THR A 1 194 ? -11.532 -1.537 -3.465 1.00 97.06 194 THR A CA 1
ATOM 1571 C C . THR A 1 194 ? -11.883 -2.998 -3.143 1.00 97.06 194 THR A C 1
ATOM 1573 O O . THR A 1 194 ? -13.068 -3.350 -3.118 1.00 97.06 194 THR A O 1
ATOM 1576 N N . GLY A 1 195 ? -10.880 -3.830 -2.843 1.00 96.38 195 GLY A N 1
ATOM 1577 C CA . GLY A 1 195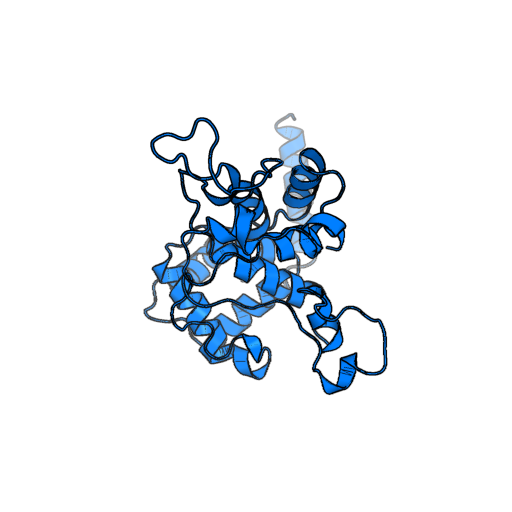 ? -11.039 -5.223 -2.416 1.00 96.38 195 GLY A CA 1
ATOM 1578 C C . GLY A 1 195 ? -11.255 -6.235 -3.545 1.00 96.38 195 GLY A C 1
ATOM 1579 O O . GLY A 1 195 ? -11.718 -7.341 -3.282 1.00 96.38 195 GLY A O 1
ATOM 1580 N N . HIS A 1 196 ? -10.933 -5.879 -4.788 1.00 97.44 196 HIS A N 1
ATOM 1581 C CA . HIS A 1 196 ? -11.050 -6.726 -5.979 1.00 97.44 196 HIS A CA 1
ATOM 1582 C C . HIS A 1 196 ? -9.697 -7.350 -6.369 1.00 97.44 196 HIS A C 1
ATOM 1584 O O . HIS A 1 196 ? -9.210 -7.175 -7.484 1.00 97.44 196 HIS A O 1
ATOM 1590 N N . PHE A 1 197 ? -9.063 -8.083 -5.450 1.00 97.44 197 PHE A N 1
ATOM 1591 C CA . PHE A 1 197 ? -7.739 -8.686 -5.681 1.00 97.44 197 PHE A CA 1
ATOM 1592 C C . PHE A 1 197 ? -7.706 -9.659 -6.863 1.00 97.44 197 PHE A C 1
ATOM 1594 O O . PHE A 1 197 ? -6.769 -9.625 -7.654 1.00 97.44 197 PHE A O 1
ATOM 1601 N N . ARG A 1 198 ? -8.753 -10.478 -7.032 1.00 96.75 198 ARG A N 1
ATOM 1602 C CA . ARG A 1 198 ? -8.857 -11.393 -8.178 1.00 96.75 198 ARG A CA 1
ATOM 1603 C C . ARG A 1 198 ? -8.844 -10.644 -9.510 1.00 96.75 198 ARG A C 1
ATOM 1605 O O . ARG A 1 198 ? -8.099 -11.014 -10.403 1.00 96.75 198 ARG A O 1
ATOM 1612 N N . GLU A 1 199 ? -9.631 -9.580 -9.625 1.00 98.31 199 GLU A N 1
ATOM 1613 C CA . GLU A 1 199 ? -9.684 -8.765 -10.845 1.00 98.31 199 GLU A CA 1
ATOM 1614 C C . GLU A 1 199 ? -8.350 -8.043 -11.088 1.00 98.31 199 GLU A C 1
ATOM 1616 O O . GLU A 1 199 ? -7.944 -7.863 -12.234 1.00 98.31 199 GLU A O 1
ATOM 1621 N N . ALA A 1 200 ? -7.643 -7.652 -10.019 1.00 98.25 200 ALA A N 1
ATOM 1622 C CA . ALA A 1 200 ? -6.301 -7.086 -10.127 1.00 98.25 200 ALA A CA 1
ATOM 1623 C C . ALA A 1 200 ? -5.301 -8.101 -10.704 1.00 98.25 200 ALA A C 1
ATOM 1625 O O . ALA A 1 200 ? -4.515 -7.730 -11.573 1.00 98.25 200 ALA A O 1
ATOM 1626 N N . LEU A 1 201 ? -5.358 -9.362 -10.255 1.00 97.75 201 LEU A N 1
ATOM 1627 C CA . LEU A 1 201 ? -4.535 -10.451 -10.784 1.00 97.75 201 LEU A CA 1
ATOM 1628 C C . LEU A 1 201 ? -4.875 -10.759 -12.248 1.00 97.75 201 LEU A C 1
ATOM 1630 O O . LEU A 1 201 ? -3.978 -10.768 -13.080 1.00 97.75 201 LEU A O 1
ATOM 1634 N N . GLU A 1 202 ? -6.156 -10.939 -12.579 1.00 97.81 202 GLU A N 1
ATOM 1635 C CA . GLU A 1 202 ? -6.599 -11.232 -13.952 1.00 97.81 202 GLU A CA 1
ATOM 1636 C C . GLU A 1 202 ? -6.160 -10.135 -14.937 1.00 97.81 202 GLU A C 1
ATOM 1638 O O . GLU A 1 202 ? -5.696 -10.421 -16.042 1.00 97.81 202 GLU A O 1
ATOM 1643 N N . MET A 1 203 ? -6.262 -8.866 -14.527 1.00 97.31 203 MET A N 1
ATOM 1644 C CA . MET A 1 203 ? -5.762 -7.7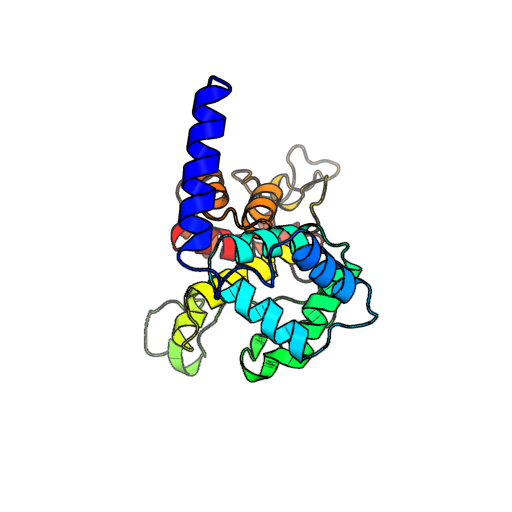39 -15.312 1.00 97.31 203 MET A CA 1
ATOM 1645 C C . MET A 1 203 ? -4.239 -7.803 -15.462 1.00 97.31 203 MET A C 1
ATOM 1647 O O . MET A 1 203 ? -3.731 -7.691 -16.577 1.00 97.31 203 MET A O 1
ATOM 1651 N N . LEU A 1 204 ? -3.514 -8.015 -14.363 1.00 97.50 204 LEU A N 1
ATOM 1652 C CA . LEU A 1 204 ? -2.058 -8.088 -14.371 1.00 97.50 204 LEU A CA 1
ATOM 1653 C C . LEU A 1 204 ? -1.548 -9.195 -15.307 1.00 97.50 204 LEU A C 1
ATOM 1655 O O . LEU A 1 204 ? -0.686 -8.932 -16.145 1.00 97.50 204 LEU A O 1
ATOM 1659 N N . GLU A 1 205 ? -2.124 -10.394 -15.219 1.00 96.56 205 GLU A N 1
ATOM 1660 C CA . GLU A 1 205 ? -1.781 -11.545 -16.065 1.00 96.56 205 GLU A CA 1
ATOM 1661 C C . GLU A 1 205 ? -2.112 -11.312 -17.545 1.00 96.56 205 GLU A C 1
ATOM 1663 O O . GLU A 1 205 ? -1.445 -11.855 -18.427 1.00 96.56 205 GLU A O 1
ATOM 1668 N N . SER A 1 206 ? -3.107 -10.467 -17.841 1.00 95.88 206 SER A N 1
ATOM 1669 C CA . SER A 1 206 ? -3.432 -10.087 -19.221 1.00 95.88 206 SER A CA 1
ATOM 1670 C C . SER A 1 206 ? -2.363 -9.199 -19.873 1.00 95.88 206 SER A C 1
ATOM 1672 O O . SER A 1 206 ? -2.213 -9.222 -21.096 1.00 95.88 206 SER A O 1
ATOM 1674 N N . CYS A 1 207 ? -1.605 -8.443 -19.070 1.00 94.06 207 CYS A N 1
ATOM 1675 C CA . CYS A 1 207 ? -0.529 -7.562 -19.531 1.00 94.06 207 CYS A CA 1
ATOM 1676 C C . CYS A 1 207 ? 0.850 -8.232 -19.450 1.00 94.06 207 CYS A C 1
ATOM 1678 O O . CYS A 1 207 ? 1.723 -7.966 -20.276 1.00 94.06 207 CYS A O 1
ATOM 1680 N N . ASN A 1 208 ? 1.064 -9.079 -18.442 1.00 96.06 208 ASN A N 1
ATOM 1681 C CA . ASN A 1 208 ? 2.347 -9.698 -18.147 1.00 96.06 208 ASN A CA 1
ATOM 1682 C C . ASN A 1 208 ? 2.160 -11.182 -17.786 1.00 96.06 208 ASN A C 1
ATOM 1684 O O . ASN A 1 208 ? 1.538 -11.473 -16.770 1.00 96.06 208 ASN A O 1
ATOM 1688 N N . PRO A 1 209 ? 2.736 -12.129 -18.549 1.00 94.56 209 PRO A N 1
ATOM 1689 C CA . PRO A 1 209 ? 2.601 -13.557 -18.265 1.00 94.56 209 PRO A CA 1
ATOM 1690 C C . PRO A 1 209 ? 3.487 -14.063 -17.113 1.00 94.56 209 PRO A C 1
ATOM 1692 O O . PRO A 1 209 ? 3.360 -15.225 -16.741 1.00 94.56 209 PRO A O 1
ATOM 1695 N N . LEU A 1 210 ? 4.418 -13.251 -16.589 1.00 96.00 210 LEU A N 1
ATOM 1696 C CA . LEU A 1 210 ? 5.365 -13.646 -15.531 1.00 96.00 210 LEU A CA 1
ATOM 1697 C C . LEU A 1 210 ? 5.451 -12.611 -14.385 1.00 96.00 210 LEU A C 1
ATOM 1699 O O . LEU A 1 210 ? 6.555 -12.162 -14.055 1.00 96.00 210 LEU A O 1
ATOM 1703 N N . PRO A 1 211 ? 4.317 -12.204 -13.782 1.00 95.56 211 PRO A N 1
ATOM 1704 C CA . PRO A 1 211 ? 4.278 -11.155 -12.758 1.00 95.56 211 PRO A CA 1
ATOM 1705 C C . PRO A 1 211 ? 5.060 -11.521 -11.491 1.00 95.56 211 PRO A C 1
ATOM 1707 O O . PRO A 1 211 ? 5.719 -10.675 -10.883 1.00 95.56 211 PRO A O 1
ATOM 1710 N N . ASP A 1 212 ? 5.064 -12.801 -11.122 1.00 91.81 212 ASP A N 1
ATOM 1711 C CA . ASP A 1 212 ? 5.827 -13.303 -9.985 1.00 91.81 212 ASP A CA 1
ATOM 1712 C C . ASP A 1 212 ? 7.337 -13.091 -10.190 1.00 91.81 212 ASP A C 1
ATOM 1714 O O . ASP A 1 212 ? 8.051 -12.780 -9.240 1.00 91.81 212 ASP A O 1
ATOM 1718 N N . VAL A 1 213 ? 7.840 -13.232 -11.422 1.00 96.38 213 VAL A N 1
ATOM 1719 C CA . VAL A 1 213 ? 9.253 -13.034 -11.764 1.00 96.38 213 VAL A CA 1
ATOM 1720 C C . VAL A 1 213 ? 9.578 -11.547 -11.854 1.00 96.38 213 VAL A C 1
ATOM 1722 O O . VAL A 1 213 ? 10.490 -11.081 -11.168 1.00 96.38 213 VAL A O 1
ATOM 1725 N N . THR A 1 214 ? 8.853 -10.786 -12.673 1.00 97.38 214 THR A N 1
ATOM 1726 C CA . THR A 1 214 ? 9.114 -9.353 -12.911 1.00 97.38 214 THR A CA 1
ATOM 1727 C C . THR A 1 214 ? 8.962 -8.520 -11.642 1.00 97.38 214 THR A C 1
ATOM 1729 O O . THR A 1 214 ? 9.802 -7.655 -11.384 1.00 97.38 214 THR A O 1
ATOM 1732 N N . GLY A 1 215 ? 7.999 -8.849 -10.777 1.00 96.69 215 GLY A N 1
ATOM 1733 C CA . GLY A 1 215 ? 7.843 -8.209 -9.471 1.00 96.69 215 GLY A CA 1
ATOM 1734 C C . GLY A 1 215 ? 9.066 -8.373 -8.554 1.00 96.69 215 GLY A C 1
ATOM 1735 O O . GLY A 1 215 ? 9.326 -7.530 -7.690 1.00 96.69 215 GLY A O 1
ATOM 1736 N N . ARG A 1 216 ? 9.879 -9.417 -8.780 1.00 96.50 216 ARG A N 1
ATOM 1737 C CA . ARG A 1 216 ? 11.123 -9.688 -8.041 1.00 96.50 216 ARG A CA 1
ATOM 1738 C C . ARG A 1 216 ? 12.379 -9.132 -8.709 1.00 96.50 216 ARG A C 1
ATOM 1740 O O . A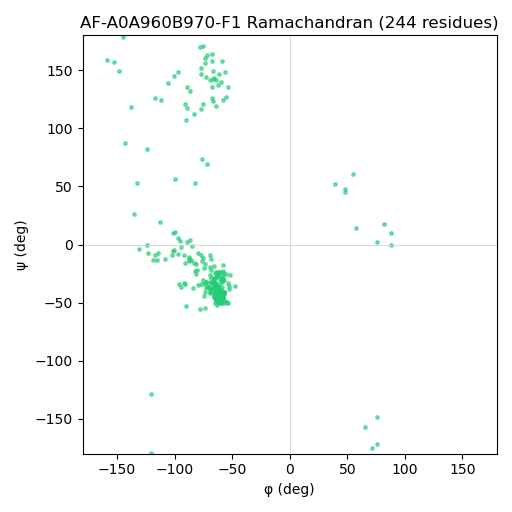RG A 1 216 ? 13.294 -8.739 -7.992 1.00 96.50 216 ARG A O 1
ATOM 1747 N N . VAL A 1 217 ? 12.458 -9.151 -10.042 1.00 97.19 217 VAL A N 1
ATOM 1748 C CA . VAL A 1 217 ? 13.732 -8.934 -10.763 1.00 97.19 217 VAL A CA 1
ATOM 1749 C C . VAL A 1 217 ? 13.784 -7.679 -11.627 1.00 97.19 217 VAL A C 1
ATOM 1751 O O . VAL A 1 217 ? 14.874 -7.309 -12.065 1.00 97.19 217 VAL A O 1
ATOM 1754 N N . CYS A 1 218 ? 12.653 -7.021 -11.902 1.00 97.69 218 CYS A N 1
ATOM 1755 C CA . CYS A 1 218 ? 12.684 -5.754 -12.627 1.00 97.69 218 CYS A CA 1
ATOM 1756 C C . CYS A 1 218 ? 13.509 -4.721 -11.841 1.00 97.69 218 CYS A C 1
ATOM 1758 O O . CYS A 1 218 ? 13.358 -4.632 -10.627 1.00 97.69 218 CYS A O 1
ATOM 1760 N N . PRO A 1 219 ? 14.339 -3.896 -12.500 1.00 97.44 219 PRO A N 1
ATOM 1761 C CA . PRO A 1 219 ? 14.987 -2.760 -11.852 1.00 97.44 219 PRO A CA 1
ATOM 1762 C C . PRO A 1 219 ? 13.960 -1.631 -11.681 1.00 97.44 219 PRO A C 1
ATOM 1764 O O . PRO A 1 219 ? 13.943 -0.664 -12.451 1.00 97.44 219 PRO A O 1
ATOM 1767 N N . GLN A 1 220 ? 13.022 -1.783 -10.738 1.00 97.75 220 GLN A N 1
ATOM 1768 C CA . GLN A 1 220 ? 11.855 -0.900 -10.640 1.00 97.75 220 GLN A CA 1
ATOM 1769 C C . GLN A 1 220 ? 12.241 0.566 -10.393 1.00 97.75 220 GLN A C 1
ATOM 1771 O O . GLN A 1 220 ? 11.535 1.473 -10.837 1.00 97.75 220 GLN A O 1
ATOM 1776 N N . GLU A 1 221 ? 13.369 0.811 -9.729 1.00 96.25 221 GLU A N 1
ATOM 1777 C CA . GLU A 1 221 ? 13.965 2.127 -9.496 1.00 96.25 221 GLU A CA 1
ATOM 1778 C C . GLU A 1 221 ? 14.370 2.861 -10.783 1.00 96.25 221 GLU A C 1
ATOM 1780 O O . GLU A 1 221 ? 14.418 4.088 -10.792 1.00 96.25 221 GLU A O 1
ATOM 1785 N N . LEU A 1 222 ? 14.609 2.131 -11.875 1.00 95.81 222 LEU A N 1
ATOM 1786 C CA . LEU A 1 222 ? 14.864 2.688 -13.209 1.00 95.81 222 LEU A CA 1
ATOM 1787 C C . LEU A 1 222 ? 13.601 2.710 -14.089 1.00 95.81 222 LEU A C 1
ATOM 1789 O O . LEU A 1 222 ? 13.616 3.274 -15.181 1.00 95.81 222 LEU A O 1
ATOM 1793 N N . GLN A 1 223 ? 12.517 2.090 -13.621 1.00 97.19 223 GLN A N 1
ATOM 1794 C CA . GLN A 1 223 ? 11.277 1.858 -14.360 1.00 97.19 223 GLN A CA 1
ATOM 1795 C C . GLN A 1 223 ? 10.085 2.513 -13.640 1.00 97.19 223 GLN A C 1
ATOM 1797 O O . GLN A 1 223 ? 10.122 3.700 -13.308 1.00 97.19 223 GLN A O 1
ATOM 1802 N N . CYS A 1 224 ? 9.012 1.756 -13.405 1.00 97.75 224 CYS A N 1
ATOM 1803 C CA . CYS A 1 224 ? 7.742 2.234 -12.877 1.00 97.75 224 CYS A CA 1
ATOM 1804 C C . CYS A 1 224 ? 7.871 2.956 -11.524 1.00 97.75 224 CYS A C 1
ATOM 1806 O O . CYS A 1 224 ? 7.280 4.021 -11.342 1.00 97.75 224 CYS A O 1
ATOM 1808 N N . GLN A 1 225 ? 8.673 2.436 -10.587 1.00 97.75 225 GLN A N 1
ATOM 1809 C CA . GLN A 1 225 ? 8.865 3.063 -9.273 1.00 97.75 225 GLN A CA 1
ATOM 1810 C C . GLN A 1 225 ? 9.766 4.297 -9.348 1.00 97.75 225 GLN A C 1
ATOM 1812 O O . GLN A 1 225 ? 9.553 5.236 -8.583 1.00 97.75 225 GLN A O 1
ATOM 1817 N N . GLY A 1 226 ? 10.721 4.320 -10.283 1.00 96.69 226 GLY A N 1
ATOM 1818 C CA . GLY A 1 226 ? 11.566 5.485 -10.561 1.00 96.69 226 GLY A CA 1
ATOM 1819 C C . GLY A 1 226 ? 10.786 6.702 -11.063 1.00 96.69 226 GLY A C 1
ATOM 1820 O O . GLY A 1 226 ? 11.205 7.833 -10.840 1.00 96.69 226 GLY A O 1
ATOM 1821 N N . GLN A 1 227 ? 9.627 6.477 -11.690 1.00 96.50 227 GLN A N 1
ATOM 1822 C CA . GLN A 1 227 ? 8.727 7.537 -12.161 1.00 96.50 227 GLN A CA 1
ATOM 1823 C C . GLN A 1 227 ? 7.601 7.875 -11.168 1.00 96.50 227 GLN A C 1
ATOM 1825 O O . GLN A 1 227 ? 6.727 8.695 -11.460 1.00 96.50 227 GLN A O 1
ATOM 1830 N N . CYS A 1 228 ? 7.573 7.243 -9.990 1.00 96.56 228 CYS A N 1
ATOM 1831 C CA . CYS A 1 228 ? 6.553 7.526 -8.989 1.00 96.56 228 CYS A CA 1
ATOM 1832 C C . CYS A 1 228 ? 6.720 8.945 -8.425 1.00 96.56 228 CYS A C 1
ATOM 1834 O O . CYS A 1 228 ? 7.810 9.364 -8.052 1.00 96.56 228 CYS A O 1
ATOM 1836 N N . ILE A 1 229 ? 5.613 9.676 -8.299 1.00 95.50 229 ILE A N 1
ATOM 1837 C CA . ILE A 1 229 ? 5.619 11.052 -7.779 1.00 95.50 229 ILE A CA 1
ATOM 1838 C C . ILE A 1 229 ? 5.776 11.142 -6.251 1.00 95.50 229 ILE A C 1
ATOM 1840 O O . ILE A 1 229 ? 5.982 12.233 -5.713 1.00 95.50 229 ILE A O 1
ATOM 1844 N N . HIS A 1 230 ? 5.595 10.031 -5.530 1.00 96.25 230 HIS A N 1
ATOM 1845 C CA . HIS A 1 230 ? 5.786 9.995 -4.081 1.00 96.25 230 HIS A CA 1
ATOM 1846 C C . HIS A 1 230 ? 7.279 9.944 -3.757 1.00 96.25 230 HIS A C 1
ATOM 1848 O O . HIS A 1 230 ? 8.053 9.327 -4.480 1.00 96.25 230 HIS A O 1
ATOM 1854 N N . LYS A 1 231 ? 7.686 10.564 -2.641 1.00 95.75 231 LYS A N 1
ATOM 1855 C CA . LYS A 1 231 ? 9.088 10.535 -2.187 1.00 95.75 231 LYS A CA 1
ATOM 1856 C C . LYS A 1 231 ? 9.519 9.121 -1.800 1.00 95.75 231 LYS A C 1
ATOM 1858 O O . LYS A 1 231 ? 10.600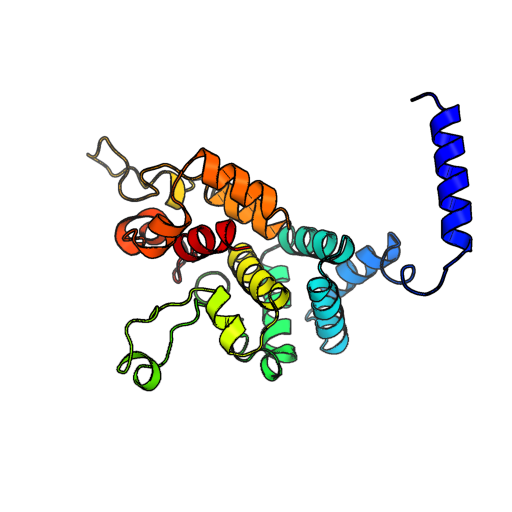 8.686 -2.168 1.00 95.75 231 LYS A O 1
ATOM 1863 N N . GLN A 1 232 ? 8.660 8.431 -1.058 1.00 97.06 232 GLN A N 1
ATOM 1864 C CA . GLN A 1 232 ? 8.701 6.988 -0.899 1.00 97.06 232 GLN A CA 1
ATOM 1865 C C . GLN A 1 232 ? 7.826 6.409 -2.005 1.00 97.06 232 GLN A C 1
ATOM 1867 O O . GLN A 1 232 ? 6.603 6.553 -1.948 1.00 97.06 232 GLN A O 1
ATOM 1872 N N . SER A 1 233 ? 8.427 5.799 -3.021 1.00 97.56 233 SER A N 1
ATOM 1873 C CA . SER A 1 233 ? 7.680 5.258 -4.155 1.00 97.56 233 SER A CA 1
ATOM 1874 C C . SER A 1 233 ? 6.652 4.205 -3.718 1.00 97.56 233 SER A C 1
ATOM 1876 O O . SER A 1 233 ? 6.722 3.627 -2.626 1.00 97.56 233 SER A O 1
ATOM 1878 N N . MET A 1 234 ? 5.641 4.002 -4.561 1.00 98.06 234 MET A N 1
ATOM 1879 C CA . MET A 1 234 ? 4.719 2.879 -4.410 1.00 98.06 234 MET A CA 1
ATOM 1880 C C . MET A 1 234 ? 5.480 1.570 -4.651 1.00 98.06 234 MET A C 1
ATOM 1882 O O . MET A 1 234 ? 6.315 1.503 -5.550 1.00 98.06 234 MET A O 1
ATOM 1886 N N . SER A 1 235 ? 5.167 0.521 -3.901 1.00 97.62 235 SER A N 1
ATOM 1887 C CA . SER A 1 235 ? 5.827 -0.791 -3.945 1.00 97.62 235 SER A CA 1
ATOM 1888 C C . SER A 1 235 ? 5.279 -1.656 -5.086 1.00 97.62 235 SER A C 1
ATOM 1890 O O . SER A 1 235 ? 4.822 -2.776 -4.869 1.00 97.62 235 SER A O 1
ATOM 1892 N N . ILE A 1 236 ? 5.287 -1.114 -6.308 1.00 98.19 236 ILE A N 1
ATOM 1893 C CA . ILE A 1 236 ? 4.656 -1.691 -7.506 1.00 98.19 236 ILE A CA 1
ATOM 1894 C C . ILE A 1 236 ? 5.128 -3.127 -7.737 1.00 98.19 236 ILE A C 1
ATOM 1896 O O . ILE A 1 236 ? 4.296 -4.022 -7.839 1.00 98.19 236 ILE A O 1
ATOM 1900 N N . GLY A 1 237 ? 6.446 -3.361 -7.735 1.00 97.88 237 GLY A N 1
ATOM 1901 C CA . GLY A 1 237 ? 6.991 -4.703 -7.960 1.00 97.88 237 GLY A CA 1
ATOM 1902 C C . GLY A 1 237 ? 6.608 -5.695 -6.857 1.00 97.88 237 GLY A C 1
ATOM 1903 O O . GLY A 1 237 ? 6.375 -6.867 -7.120 1.00 97.88 237 GLY A O 1
ATOM 1904 N N . GLN A 1 238 ? 6.466 -5.230 -5.612 1.00 97.88 238 GLN A N 1
ATOM 1905 C CA . GLN A 1 238 ? 6.062 -6.102 -4.503 1.00 97.88 238 GLN A CA 1
ATOM 1906 C C . GLN A 1 238 ? 4.583 -6.491 -4.575 1.00 97.88 238 GLN A C 1
ATOM 1908 O O . GLN A 1 238 ? 4.234 -7.594 -4.167 1.00 97.88 238 GLN A O 1
ATOM 1913 N N . LEU A 1 239 ? 3.721 -5.615 -5.095 1.00 97.75 239 LEU A N 1
ATOM 1914 C CA . LEU A 1 239 ? 2.316 -5.940 -5.352 1.00 97.75 239 LEU A CA 1
ATOM 1915 C C . LEU A 1 239 ? 2.164 -6.861 -6.562 1.00 97.75 239 LEU A C 1
ATOM 1917 O O . LEU A 1 239 ? 1.389 -7.810 -6.501 1.00 97.75 239 LEU A O 1
ATOM 1921 N N . GLU A 1 240 ? 2.937 -6.608 -7.619 1.00 97.56 240 GLU A N 1
ATOM 1922 C CA . GLU A 1 240 ? 3.030 -7.480 -8.792 1.00 97.56 240 GLU A CA 1
ATOM 1923 C C . GLU A 1 240 ? 3.464 -8.900 -8.399 1.00 97.56 240 GLU A C 1
ATOM 1925 O O . GLU A 1 240 ? 2.880 -9.874 -8.859 1.00 97.56 240 GLU A O 1
ATOM 1930 N N . TRP A 1 241 ? 4.423 -9.016 -7.475 1.00 97.25 241 TRP A N 1
ATOM 1931 C CA . TRP A 1 241 ? 4.839 -10.300 -6.915 1.00 97.25 241 TRP A CA 1
ATOM 1932 C C . TRP A 1 241 ? 3.796 -10.912 -5.962 1.00 97.25 241 TRP A C 1
ATOM 1934 O O . TRP A 1 241 ? 3.631 -12.126 -5.928 1.00 97.25 241 TRP A O 1
ATOM 1944 N N . PHE A 1 242 ? 3.084 -10.101 -5.178 1.00 97.81 242 PHE A N 1
ATOM 1945 C CA . PHE A 1 242 ? 2.101 -10.598 -4.212 1.00 97.81 242 PHE A CA 1
ATOM 1946 C C . PHE A 1 242 ? 0.857 -11.205 -4.871 1.00 97.81 242 PHE A C 1
ATOM 1948 O O . PHE A 1 242 ? 0.365 -12.225 -4.401 1.00 97.81 242 PHE A O 1
ATOM 1955 N N . LEU A 1 243 ? 0.330 -10.576 -5.926 1.00 97.25 243 LEU A N 1
ATOM 1956 C CA . LEU A 1 243 ? -0.973 -10.930 -6.502 1.00 97.25 243 LEU A CA 1
ATOM 1957 C C . LEU A 1 243 ? -1.095 -12.397 -6.964 1.00 97.25 243 LEU A C 1
ATOM 1959 O O . LEU A 1 243 ? -2.111 -13.004 -6.636 1.00 97.25 243 LEU A O 1
ATOM 1963 N N . PRO A 1 244 ? -0.114 -12.998 -7.667 1.00 96.25 244 PRO A N 1
ATOM 1964 C CA . PRO A 1 244 ? -0.188 -14.404 -8.086 1.00 96.25 244 PRO A CA 1
ATOM 1965 C C . PRO A 1 244 ? -0.161 -15.400 -6.921 1.00 96.25 244 PRO A C 1
ATOM 1967 O O . PRO A 1 244 ? -0.545 -16.556 -7.075 1.00 96.25 244 PRO A O 1
ATOM 1970 N N . GLU A 1 245 ? 0.302 -14.954 -5.754 1.00 91.12 245 GLU A N 1
ATOM 1971 C CA . GLU A 1 245 ? 0.453 -15.760 -4.544 1.00 91.12 245 GLU A CA 1
ATOM 1972 C C . GLU A 1 245 ? -0.696 -15.531 -3.530 1.00 91.12 245 GLU A C 1
ATOM 1974 O O . GLU A 1 245 ? -0.736 -16.206 -2.490 1.00 91.12 245 GLU A O 1
ATOM 1979 N N . TRP A 1 246 ? -1.607 -14.576 -3.802 1.00 82.12 246 TRP A N 1
ATOM 1980 C CA . TRP A 1 246 ? -2.749 -14.172 -2.955 1.00 82.12 246 TRP A CA 1
ATOM 1981 C C . TRP A 1 246 ? -3.893 -15.185 -2.938 1.00 82.12 246 TRP A C 1
ATOM 1983 O O . TRP A 1 246 ? -4.454 -15.382 -1.830 1.00 82.12 246 TRP A O 1
#

pLDDT: mean 89.31, std 15.88, range [41.56, 98.81]

Sequence (246 aa):
MTTQEFNNQLGLLERRLVADPRAFRELFTADGMEAVAWEFRQPALGAKFTRQLWEVLSRDDDASRLLMRFLWQLPVGKKRMFIRALDEHLSGRYPMFAGLSENWPAGNAIGPYIRKPSERWEDFELVNKGFLGYMDLGYTRRDVELFVWLEALRDKQCAEAPCELGVLLAGHIEPQGGCPVQIHIPKMFELIGTGHFREALEMLESCNPLPDVTGRVCPQELQCQGQCIHKQSMSIGQLEWFLPEW